Protein AF-A0A950ACY8-F1 (afdb_monomer)

Solvent-accessible surface area (backbone atoms only — not comparable to full-atom values): 20376 Å² total; per-residue (Å²): 129,78,75,66,70,80,46,48,67,57,52,50,52,41,52,48,52,50,49,55,43,60,74,66,66,64,74,51,97,82,59,76,62,64,70,52,54,52,51,52,48,52,46,25,69,72,64,74,31,62,60,58,36,11,55,75,72,74,45,53,49,65,58,45,50,52,56,42,49,75,72,68,50,87,69,84,71,78,83,74,62,73,70,47,78,56,95,92,38,43,25,34,57,32,90,78,84,56,43,37,27,32,72,76,61,75,73,50,44,51,70,55,52,63,48,29,76,76,72,41,82,79,61,87,72,49,39,75,43,49,73,85,71,48,78,84,57,76,52,72,89,34,51,43,80,37,50,40,71,58,48,56,51,74,73,42,64,83,44,71,71,48,44,55,54,34,52,61,55,45,61,77,44,45,66,56,36,47,51,53,25,50,76,74,37,60,88,46,57,72,68,54,32,52,50,34,30,51,44,14,49,52,44,35,42,52,47,58,52,67,53,70,94,66,63,75,84,56,48,63,63,48,40,50,54,45,20,50,52,46,27,52,57,48,50,59,50,71,73,34,92,71,80,71,59,91,82,61,82,63,85,69,83,84,83,75,63,49,80,40,65,57,79,94,50,99,44,28,47,46,66,64,69,64,53,67,83,71,72,76,52,64,66,59,54,23,41,53,56,27,50,71,72,40,59,69,75,48,36,52,54,50,43,40,42,69,74,70,60,52,49,66,67,58,54,14,62,77,69,73,38,56,56,71,60,44,52,52,50,52,52,53,40,51,53,52,41,52,56,40,25,54,52,42,65,73,73,108

Sequence (348 aa):
MLTDVQNAPERQRAALAYRAIRTRGLVGRRGLPREVVELMYADYLRLKSISKTAKLWGRSRQGLWEVLSTAGFRLNSVRKHEAIQYGGLTYRRSGKGGFYRCTTAHRRMLHHIIWEEAHGPRPAGTEIIFKDGDRDNFALHNLRCQARTVASRCRGARNQFTKERVTARLVQYEGLVRSVAFKRFGWLPADGVADMINVGRAAIAEALASAGECGEGDMAKKAYWIARNAMNKASENARQNIRVPAWANGSGPSEVSISAPLGNDELTLEDVLAGEPAEPDERIEALRRALARLPGKSRELLQRRIIDGAGIRELSVECGLTQGKLRRRLASAAAKLRHMVNQEVSNG

Mean predicted aligned error: 13.88 Å

Secondary structure (DSSP, 8-state):
-THHHHTHHHHHHHHHHHHHHHHTT--STT---HHHHHHHHHHHHHH--HHHHHHHTT--HHHHHHHHHHTT--PPPP--PPEEEETTEEEEE-TTTS-EEESSSS--BHHHHHHHHHH-SPPTTEEEEESSS-TT---GGGEEEEEHHHHHHHT-TTSHHHHHHHHHHHHHTHHHHHHHHHHHHTTS-HHHHHHHHHHHHHHHHHHHHH--S--HHHHHHHHHHHHHHHHHHHHHHHT-SS---TTS-S-PPPPPPTT-B-TTSS-BHHHHHT-------HHHHHHHHHHHHS-HHHHHHHHHHHTS---HHHHHHHTT--HHHHHHHHHHHHHHHHHHHHHHHHH-

pLDDT: mean 88.11, std 12.21, range [32.88, 98.44]

Structure (mmCIF, N/CA/C/O backbone):
data_AF-A0A950ACY8-F1
#
_entry.id   AF-A0A950ACY8-F1
#
loop_
_atom_site.group_PDB
_atom_site.id
_atom_site.type_symbol
_atom_site.label_atom_id
_atom_site.label_alt_id
_atom_site.label_comp_id
_atom_site.label_asym_id
_atom_site.label_entity_id
_atom_site.label_seq_id
_atom_site.pdbx_PDB_ins_code
_atom_site.Cartn_x
_atom_site.Cartn_y
_atom_site.Cartn_z
_atom_site.occupancy
_atom_site.B_iso_or_equiv
_atom_site.auth_seq_id
_atom_site.auth_comp_id
_atom_site.auth_asym_id
_atom_site.auth_atom_id
_atom_site.pdbx_PDB_model_num
ATOM 1 N N . MET A 1 1 ? 7.617 1.360 -17.388 1.00 44.75 1 MET A N 1
ATOM 2 C CA . MET A 1 1 ? 7.558 2.836 -17.287 1.00 44.75 1 MET A CA 1
ATOM 3 C C . MET A 1 1 ? 8.146 3.564 -18.508 1.00 44.75 1 MET A C 1
ATOM 5 O O . MET A 1 1 ? 7.971 4.767 -18.590 1.00 44.75 1 MET A O 1
ATOM 9 N N . LEU A 1 2 ? 8.749 2.875 -19.492 1.00 32.88 2 LEU A N 1
ATOM 10 C CA . LEU A 1 2 ? 9.397 3.504 -20.661 1.00 32.88 2 LEU A CA 1
ATOM 11 C C . LEU A 1 2 ? 8.456 3.907 -21.821 1.00 32.88 2 LEU A C 1
ATOM 13 O O . LEU A 1 2 ? 8.852 4.680 -22.682 1.00 32.88 2 LEU A O 1
ATOM 17 N N . THR A 1 3 ? 7.196 3.465 -21.835 1.00 46.72 3 THR A N 1
ATOM 18 C CA . THR A 1 3 ? 6.223 3.815 -22.894 1.00 46.72 3 THR A CA 1
ATOM 19 C C . THR A 1 3 ? 5.551 5.181 -22.708 1.00 46.72 3 THR A C 1
ATOM 21 O O . THR A 1 3 ? 4.839 5.638 -23.596 1.00 46.72 3 THR A O 1
ATOM 24 N N . ASP A 1 4 ? 5.721 5.842 -21.556 1.00 47.88 4 ASP A N 1
ATOM 25 C CA . ASP A 1 4 ? 5.017 7.103 -21.260 1.00 47.88 4 ASP A CA 1
ATOM 26 C C . ASP A 1 4 ? 5.694 8.337 -21.890 1.00 47.88 4 ASP A C 1
ATOM 28 O O . ASP A 1 4 ? 5.020 9.342 -22.111 1.00 47.88 4 ASP A O 1
ATOM 32 N N . VAL A 1 5 ? 6.991 8.261 -22.222 1.00 39.72 5 VAL A N 1
ATOM 33 C CA . VAL A 1 5 ? 7.762 9.392 -22.781 1.00 39.72 5 VAL A CA 1
ATOM 34 C C . VAL A 1 5 ? 7.562 9.527 -24.295 1.00 39.72 5 VAL A C 1
ATOM 36 O O . VAL A 1 5 ? 7.434 10.640 -24.799 1.00 39.72 5 VAL A O 1
ATOM 39 N N . GLN A 1 6 ? 7.440 8.412 -25.023 1.00 45.62 6 GLN A N 1
ATOM 40 C CA . GLN A 1 6 ? 7.306 8.426 -26.488 1.00 45.62 6 GLN A CA 1
ATOM 41 C C . GLN A 1 6 ? 5.954 8.979 -26.983 1.00 45.62 6 GLN A C 1
ATOM 43 O O . GLN A 1 6 ? 5.884 9.521 -28.080 1.00 45.62 6 GLN A O 1
ATOM 48 N N . ASN A 1 7 ? 4.903 8.953 -26.154 1.00 56.94 7 ASN A N 1
ATOM 49 C CA . ASN A 1 7 ? 3.557 9.420 -26.532 1.00 56.94 7 ASN A CA 1
ATOM 50 C C . ASN A 1 7 ? 3.258 10.877 -26.126 1.00 56.94 7 ASN A C 1
ATOM 52 O O . ASN A 1 7 ? 2.128 11.352 -26.280 1.00 56.94 7 ASN A O 1
ATOM 56 N N . ALA A 1 8 ? 4.237 11.605 -25.579 1.00 62.44 8 ALA A N 1
ATOM 57 C CA . ALA A 1 8 ? 4.075 13.005 -25.185 1.00 62.44 8 ALA A CA 1
ATOM 58 C C . ALA A 1 8 ? 3.570 13.929 -26.324 1.00 62.44 8 ALA A C 1
ATOM 60 O O . ALA A 1 8 ? 2.608 14.668 -26.080 1.00 62.44 8 ALA A O 1
ATOM 61 N N . PRO A 1 9 ? 4.113 13.879 -27.562 1.00 76.75 9 PRO A N 1
ATOM 62 C CA . PRO A 1 9 ? 3.639 14.737 -28.652 1.00 76.75 9 PRO A CA 1
ATOM 63 C C . PRO A 1 9 ? 2.227 14.372 -29.139 1.00 76.75 9 PRO A C 1
ATOM 65 O O . PRO A 1 9 ? 1.439 15.263 -29.462 1.00 76.75 9 PRO A O 1
ATOM 68 N N . GLU A 1 10 ? 1.852 13.090 -29.130 1.00 71.69 10 GLU A N 1
ATOM 69 C CA . GLU A 1 10 ? 0.495 12.652 -29.493 1.00 71.69 10 GLU A CA 1
ATOM 70 C C . GLU A 1 10 ? -0.545 13.099 -28.463 1.00 71.69 10 GLU A C 1
ATOM 72 O O . GLU A 1 10 ? -1.597 13.632 -28.825 1.00 71.69 10 GLU A O 1
ATOM 77 N N . ARG A 1 11 ? -0.227 12.979 -27.167 1.00 68.06 11 ARG A N 1
ATOM 78 C CA . ARG A 1 11 ? -1.083 13.492 -26.087 1.00 68.06 11 ARG A CA 1
ATOM 79 C C . ARG A 1 11 ? -1.268 15.002 -26.182 1.00 68.06 11 ARG A C 1
ATOM 81 O O . ARG A 1 11 ? -2.380 15.485 -25.977 1.00 68.06 11 ARG A O 1
ATOM 88 N N . GLN A 1 12 ? -0.213 15.748 -26.511 1.00 76.12 12 GLN A N 1
ATOM 89 C CA . GLN A 1 12 ? -0.303 17.195 -26.713 1.00 76.12 12 GLN A CA 1
ATOM 90 C C . GLN A 1 12 ? -1.180 17.548 -27.919 1.00 76.12 12 GLN A C 1
ATOM 92 O O . GLN A 1 12 ? -2.077 18.380 -27.780 1.00 76.12 12 GLN A O 1
ATOM 97 N N . ARG A 1 13 ? -1.006 16.878 -29.067 1.00 74.12 13 ARG A N 1
ATOM 98 C CA . ARG A 1 13 ? -1.862 17.077 -30.252 1.00 74.12 13 ARG A CA 1
ATOM 99 C C . ARG A 1 13 ? -3.328 16.777 -29.957 1.00 74.12 13 ARG A C 1
ATOM 101 O O . ARG A 1 13 ? -4.195 17.581 -30.292 1.00 74.12 13 ARG A O 1
ATOM 108 N N . ALA A 1 14 ? -3.616 15.680 -29.266 1.00 71.62 14 ALA A N 1
ATOM 109 C CA . ALA A 1 14 ? -4.981 15.323 -28.902 1.00 71.62 14 ALA A CA 1
ATOM 110 C C . ALA A 1 14 ? -5.591 16.251 -27.848 1.00 71.62 14 ALA A C 1
ATOM 112 O O . ALA A 1 14 ? -6.775 16.575 -27.926 1.00 71.62 14 ALA A O 1
ATOM 113 N N . ALA A 1 15 ? -4.797 16.727 -26.886 1.00 73.75 15 ALA A N 1
ATOM 114 C CA . ALA A 1 15 ? -5.237 17.732 -25.927 1.00 73.75 15 ALA A CA 1
ATOM 115 C C . ALA A 1 15 ? -5.559 19.067 -26.619 1.00 73.75 15 ALA A C 1
ATOM 117 O O . ALA A 1 15 ? -6.557 19.702 -26.274 1.00 73.75 15 ALA A O 1
ATOM 118 N N . LEU A 1 16 ? -4.763 19.474 -27.615 1.00 77.19 16 LEU A N 1
ATOM 119 C CA . LEU A 1 16 ? -5.023 20.657 -28.441 1.00 77.19 16 LEU A CA 1
ATOM 120 C C . LEU A 1 16 ? -6.281 20.480 -29.299 1.00 77.19 16 LEU A C 1
ATOM 122 O O . LEU A 1 16 ? -7.151 21.349 -29.272 1.00 77.19 16 LEU A O 1
ATOM 126 N N . ALA A 1 17 ? -6.429 19.338 -29.976 1.00 75.31 17 ALA A N 1
ATOM 127 C CA . ALA A 1 17 ? -7.626 19.006 -30.748 1.00 75.31 17 ALA A CA 1
ATOM 128 C C . ALA A 1 17 ? -8.881 19.020 -29.861 1.00 75.31 17 ALA A C 1
ATOM 130 O O . ALA A 1 17 ? -9.881 19.660 -30.182 1.00 75.31 17 ALA A O 1
ATOM 131 N N . TYR A 1 18 ? -8.807 18.396 -28.685 1.00 79.44 18 TYR A N 1
ATOM 132 C CA . TYR A 1 18 ? -9.898 18.378 -27.719 1.00 79.44 18 TYR A CA 1
ATOM 133 C C . TYR A 1 18 ? -10.257 19.779 -27.205 1.00 79.44 18 TYR A C 1
ATOM 135 O O . TYR A 1 18 ? -11.440 20.121 -27.127 1.00 79.44 18 TYR A O 1
ATOM 143 N N . ARG A 1 19 ? -9.258 20.612 -26.879 1.00 80.50 19 ARG A N 1
ATOM 144 C CA . ARG A 1 19 ? -9.480 22.009 -26.473 1.00 80.50 19 ARG A CA 1
ATOM 145 C C . ARG A 1 19 ? -10.150 22.809 -27.586 1.00 80.50 19 ARG A C 1
ATOM 147 O O . ARG A 1 19 ? -11.132 23.482 -27.295 1.00 80.50 19 ARG A O 1
ATOM 154 N N . ALA A 1 20 ? -9.684 22.677 -28.828 1.00 77.88 20 ALA A N 1
ATOM 155 C CA . ALA A 1 20 ? -10.252 23.359 -29.991 1.00 77.88 20 ALA A CA 1
ATOM 156 C C . ALA A 1 20 ? -11.712 22.953 -30.263 1.00 77.88 20 ALA A C 1
ATOM 158 O O . ALA A 1 20 ? -12.548 23.795 -30.586 1.00 77.88 20 ALA A O 1
ATOM 159 N N . ILE A 1 21 ? -12.048 21.673 -30.084 1.00 75.75 21 ILE A N 1
ATOM 160 C CA . ILE A 1 21 ? -13.426 21.174 -30.222 1.00 75.75 21 ILE A CA 1
ATOM 161 C C . ILE A 1 21 ? -14.319 21.714 -29.102 1.00 75.75 21 ILE A C 1
ATOM 163 O O . ILE A 1 21 ? -15.469 22.084 -29.343 1.00 75.75 21 ILE A O 1
ATOM 167 N N . ARG A 1 22 ? -13.791 21.780 -27.874 1.00 77.06 22 ARG A N 1
ATOM 168 C CA . ARG A 1 22 ? -14.522 22.280 -26.706 1.00 77.06 22 ARG A CA 1
ATOM 169 C C . ARG A 1 22 ? -14.830 23.774 -26.811 1.00 77.06 22 ARG A C 1
ATOM 171 O O . ARG A 1 22 ? -15.953 24.159 -26.506 1.00 77.06 22 ARG A O 1
ATOM 178 N N . THR A 1 23 ? -13.874 24.605 -27.227 1.00 75.81 23 THR A N 1
ATOM 179 C CA . THR A 1 23 ? -14.075 26.062 -27.342 1.00 75.81 23 THR A CA 1
ATOM 180 C C . THR A 1 23 ? -15.039 26.446 -28.455 1.00 75.81 23 THR A C 1
ATOM 182 O O . THR A 1 23 ? -15.752 27.430 -28.315 1.00 75.81 23 THR A O 1
ATOM 185 N N . ARG A 1 24 ? -15.125 25.656 -29.530 1.00 73.56 24 ARG A N 1
ATOM 186 C CA . ARG A 1 24 ? -16.041 25.928 -30.649 1.00 73.56 24 ARG A CA 1
ATOM 187 C C . ARG A 1 24 ? -17.499 25.526 -30.391 1.00 73.56 24 ARG A C 1
ATOM 189 O O . ARG A 1 24 ? -18.314 25.649 -31.295 1.00 73.56 24 ARG A O 1
ATOM 196 N N . GLY A 1 25 ? -17.834 24.978 -29.217 1.00 65.38 25 GLY A N 1
ATOM 197 C CA . GLY A 1 25 ? -19.194 24.499 -28.918 1.00 65.38 25 GLY A CA 1
ATOM 198 C C . GLY A 1 25 ? -19.663 23.335 -29.808 1.00 65.38 25 GLY A C 1
ATOM 199 O O . GLY A 1 25 ? -20.827 22.954 -29.766 1.00 65.38 25 GLY A O 1
ATOM 200 N N . LEU A 1 26 ? -18.758 22.735 -30.594 1.00 58.19 26 LEU A N 1
ATOM 201 C CA . LEU A 1 26 ? -19.063 21.746 -31.638 1.00 58.19 26 LEU A CA 1
ATOM 202 C C . LEU A 1 26 ? -19.388 20.346 -31.102 1.00 58.19 26 LEU A C 1
ATOM 204 O O . LEU A 1 26 ? -19.667 19.435 -31.881 1.00 58.19 26 LEU A O 1
ATOM 208 N N . VAL A 1 27 ? -19.386 20.152 -29.784 1.00 57.94 27 VAL A N 1
ATOM 209 C CA . VAL A 1 27 ? -19.769 18.880 -29.157 1.00 57.94 27 VAL A CA 1
ATOM 210 C C . VAL A 1 27 ? -21.294 18.758 -29.055 1.00 57.94 27 VAL A C 1
ATOM 212 O O . VAL A 1 27 ? -21.867 18.649 -27.977 1.00 57.94 27 VAL A O 1
ATOM 215 N N . GLY A 1 28 ? -21.947 18.798 -30.217 1.00 62.25 28 GLY A N 1
ATOM 216 C CA . GLY A 1 28 ? -23.318 18.333 -30.420 1.00 62.25 28 GLY A CA 1
ATOM 217 C C . GLY A 1 28 ? -23.368 16.836 -30.765 1.00 62.25 28 GLY A C 1
ATOM 218 O O . GLY A 1 28 ? -22.425 16.089 -30.503 1.00 62.25 28 GLY A O 1
ATOM 219 N N . ARG A 1 29 ? -24.457 16.396 -31.417 1.00 53.66 29 ARG A N 1
ATOM 220 C CA . ARG A 1 29 ? -24.776 14.984 -31.750 1.00 53.66 29 ARG A CA 1
ATOM 221 C C . ARG A 1 29 ? -23.690 14.194 -32.512 1.00 53.66 29 ARG A C 1
ATOM 223 O O . ARG A 1 29 ? -23.803 12.980 -32.601 1.00 53.66 29 ARG A O 1
ATOM 230 N N . ARG A 1 30 ? -22.660 14.848 -33.067 1.00 64.75 30 ARG A N 1
ATOM 231 C CA . ARG A 1 30 ? -21.617 14.216 -33.904 1.00 64.75 30 ARG A CA 1
ATOM 232 C C . ARG A 1 30 ? -20.511 13.486 -33.124 1.00 64.75 30 ARG A C 1
ATOM 234 O O . ARG A 1 30 ? -19.708 12.801 -33.744 1.00 64.75 30 ARG A O 1
ATOM 241 N N . GLY A 1 31 ? -20.481 13.584 -31.792 1.00 82.94 31 GLY A N 1
ATOM 242 C CA . GLY A 1 31 ? -19.492 12.881 -30.964 1.00 82.94 31 GLY A CA 1
ATOM 243 C C . GLY A 1 31 ? -18.080 13.484 -31.026 1.00 82.94 31 GLY A C 1
ATOM 244 O O . GLY A 1 31 ? -17.853 14.528 -31.633 1.00 82.94 31 GLY A O 1
ATOM 245 N N . LEU A 1 32 ? -17.131 12.857 -30.323 1.00 89.50 32 LEU A N 1
ATOM 246 C CA . LEU A 1 32 ? -15.711 13.239 -30.336 1.00 89.50 32 LEU A CA 1
ATOM 247 C C . LEU A 1 32 ? -14.966 12.504 -31.465 1.00 89.50 32 LEU A C 1
ATOM 249 O O . LEU A 1 32 ? -15.344 11.373 -31.774 1.00 89.50 32 LEU A O 1
ATOM 253 N N . PRO A 1 33 ? -13.890 13.085 -32.036 1.00 90.56 33 PRO A N 1
ATOM 254 C CA . PRO A 1 33 ? -13.028 12.377 -32.978 1.00 90.56 33 PRO A CA 1
ATOM 255 C C . PRO A 1 33 ? -12.491 11.087 -32.372 1.00 90.56 33 PRO A C 1
ATOM 257 O O . PRO A 1 33 ? -12.171 11.035 -31.179 1.00 90.56 33 PRO A O 1
ATOM 260 N N . ARG A 1 34 ? -12.372 10.055 -33.204 1.00 90.19 34 ARG A N 1
ATOM 261 C CA . ARG A 1 34 ? -11.998 8.714 -32.762 1.00 90.19 34 ARG A CA 1
ATOM 262 C C . ARG A 1 34 ? -10.637 8.684 -32.066 1.00 90.19 34 ARG A C 1
ATOM 264 O O . ARG A 1 34 ? -10.539 8.037 -31.026 1.00 90.19 34 ARG A O 1
ATOM 271 N N . GLU A 1 35 ? -9.641 9.435 -32.546 1.00 89.12 35 GLU A N 1
ATOM 272 C CA . GLU A 1 35 ? -8.303 9.439 -31.930 1.00 89.12 35 GLU A CA 1
ATOM 273 C C . GLU A 1 35 ? -8.346 9.985 -30.494 1.00 89.12 35 GLU A C 1
ATOM 275 O O . GLU A 1 35 ? -7.680 9.482 -29.588 1.00 89.12 35 GLU A O 1
ATOM 280 N N . VAL A 1 36 ? -9.194 10.990 -30.250 1.00 91.50 36 VAL A N 1
ATOM 281 C CA . VAL A 1 36 ? -9.399 11.552 -28.909 1.00 91.50 36 VAL A CA 1
ATOM 282 C C . VAL A 1 36 ? -10.045 10.518 -27.984 1.00 91.50 36 VAL A C 1
ATOM 284 O O . VAL A 1 36 ? -9.642 10.394 -26.827 1.00 91.50 36 VAL A O 1
ATOM 287 N N . VAL A 1 37 ? -11.028 9.757 -28.477 1.00 94.25 37 VAL A N 1
ATOM 288 C CA . VAL A 1 37 ? -11.695 8.708 -27.687 1.00 94.25 37 VAL A CA 1
ATOM 289 C C . VAL A 1 37 ? -10.737 7.554 -27.370 1.00 94.25 37 VAL A C 1
ATOM 291 O O . VAL A 1 37 ? -10.723 7.068 -26.239 1.00 94.25 37 VAL A O 1
ATOM 294 N N . GLU A 1 38 ? -9.895 7.150 -28.321 1.00 93.38 38 GLU A N 1
ATOM 295 C CA . GLU A 1 38 ? -8.873 6.114 -28.121 1.00 93.38 38 GLU A CA 1
ATOM 296 C C . GLU A 1 38 ? -7.852 6.522 -27.048 1.00 93.38 38 GLU A C 1
ATOM 298 O O . GLU A 1 38 ? -7.530 5.728 -26.160 1.00 93.38 38 GLU A O 1
ATOM 303 N N . LEU A 1 39 ? -7.425 7.787 -27.034 1.00 92.50 39 LEU A N 1
ATOM 304 C CA . LEU A 1 39 ? -6.544 8.312 -25.987 1.00 92.50 39 LEU A CA 1
ATOM 305 C C . LEU A 1 39 ? -7.232 8.406 -24.621 1.00 92.50 39 LEU A C 1
ATOM 307 O O . LEU A 1 39 ? -6.633 8.043 -23.604 1.00 92.50 39 LEU A O 1
ATOM 311 N N . MET A 1 40 ? -8.506 8.813 -24.579 1.00 94.69 40 MET A N 1
ATOM 312 C CA . MET A 1 40 ? -9.312 8.743 -23.354 1.00 94.69 40 MET A CA 1
ATOM 313 C C . MET A 1 40 ? -9.387 7.307 -22.818 1.00 94.69 40 MET A C 1
ATOM 315 O O . MET A 1 40 ? -9.278 7.089 -21.607 1.00 94.69 40 MET A O 1
ATOM 319 N N . TYR A 1 41 ? -9.548 6.317 -23.701 1.00 96.19 41 TYR A N 1
ATOM 320 C CA . TYR A 1 41 ? -9.574 4.908 -23.321 1.00 96.19 41 TYR A CA 1
ATOM 321 C C . TYR A 1 41 ? -8.205 4.410 -22.834 1.00 96.19 41 TYR A C 1
ATOM 323 O O . TYR A 1 41 ? -8.136 3.708 -21.823 1.00 96.19 41 TYR A O 1
ATOM 331 N N . ALA A 1 42 ? -7.106 4.825 -23.467 1.00 93.44 42 ALA A N 1
ATOM 332 C CA . ALA A 1 42 ? -5.753 4.518 -23.003 1.00 93.44 42 ALA A CA 1
ATOM 333 C C . ALA A 1 42 ? -5.502 5.059 -21.582 1.00 93.44 42 ALA A C 1
ATOM 335 O O . ALA A 1 42 ? -5.021 4.335 -20.705 1.00 93.44 42 ALA A O 1
ATOM 336 N N . ASP A 1 43 ? -5.917 6.298 -21.300 1.00 93.88 43 ASP A N 1
ATOM 337 C CA . ASP A 1 43 ? -5.857 6.863 -19.949 1.00 93.88 43 ASP A CA 1
ATOM 338 C C . ASP A 1 43 ? -6.768 6.135 -18.961 1.00 93.88 43 ASP A C 1
ATOM 340 O O . ASP A 1 43 ? -6.422 5.973 -17.790 1.00 93.88 43 ASP A O 1
ATOM 344 N N . TYR A 1 44 ? -7.934 5.673 -19.406 1.00 95.81 44 TYR A N 1
ATOM 345 C CA . TYR A 1 44 ? -8.787 4.809 -18.601 1.00 95.81 44 TYR A CA 1
ATOM 346 C C . TYR A 1 44 ? -8.100 3.485 -18.246 1.00 95.81 44 TYR A C 1
ATOM 348 O O . TYR A 1 44 ? -8.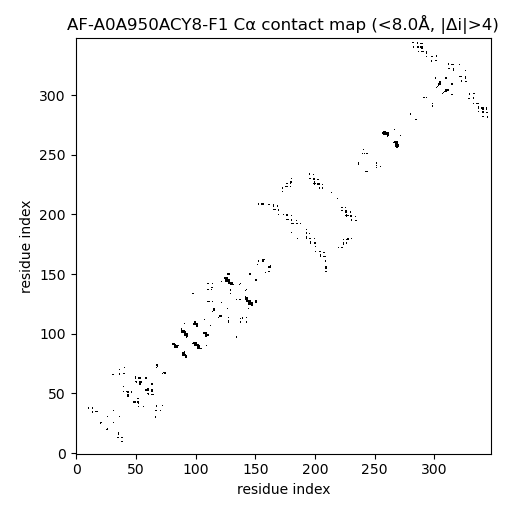115 3.089 -17.076 1.00 95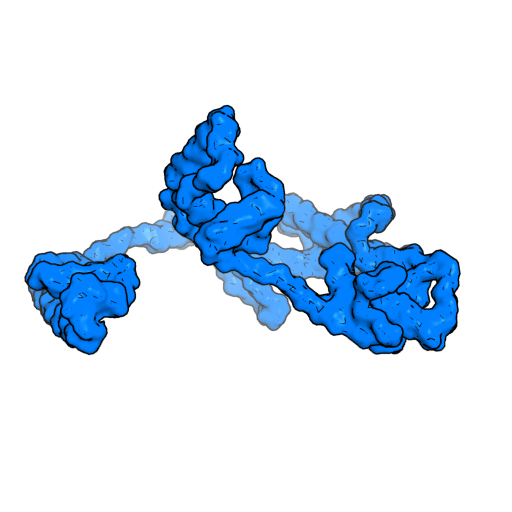.81 44 TYR A O 1
ATOM 356 N N . LEU A 1 45 ? -7.448 2.826 -19.205 1.00 94.69 45 LEU A N 1
ATOM 357 C CA . LEU A 1 45 ? -6.691 1.600 -18.958 1.00 94.69 45 LEU A CA 1
ATOM 358 C C . LEU A 1 45 ? -5.511 1.831 -18.009 1.00 94.69 45 LEU A C 1
ATOM 360 O O . LEU A 1 45 ? -5.225 0.944 -17.204 1.00 94.69 45 LEU A O 1
ATOM 364 N N . ARG A 1 46 ? -4.878 3.006 -18.061 1.00 92.06 46 ARG A N 1
ATOM 365 C CA . ARG A 1 46 ? -3.790 3.417 -17.163 1.00 92.06 46 ARG A CA 1
ATOM 366 C C . ARG A 1 46 ? -4.282 3.720 -15.745 1.00 92.06 46 ARG A C 1
ATOM 368 O O . ARG A 1 46 ? -3.719 3.227 -14.775 1.00 92.06 46 ARG A O 1
ATOM 375 N N . LEU A 1 47 ? -5.348 4.510 -15.608 1.00 93.19 47 LEU A N 1
ATOM 376 C CA . LEU A 1 47 ? -5.867 4.978 -14.314 1.00 93.19 47 LEU A CA 1
ATOM 377 C C . LEU A 1 47 ? -6.820 3.983 -13.633 1.00 93.19 47 LEU A C 1
ATOM 379 O O . LEU A 1 47 ? -7.110 4.135 -12.443 1.00 93.19 47 LEU A O 1
ATOM 383 N N . LYS A 1 48 ? -7.359 3.018 -14.391 1.00 93.69 48 LYS A N 1
ATOM 384 C CA . LYS A 1 48 ? -8.367 2.024 -13.975 1.00 93.69 48 LYS A CA 1
ATOM 385 C C . LYS A 1 48 ? -9.601 2.638 -13.294 1.00 93.69 48 LYS A C 1
ATOM 387 O O . LYS A 1 48 ? -10.260 1.992 -12.481 1.00 93.69 48 LYS A O 1
ATOM 392 N N . SER A 1 49 ? -9.937 3.893 -13.604 1.00 94.06 49 SER A N 1
ATOM 393 C CA . SER A 1 49 ? -11.048 4.617 -12.978 1.00 94.06 49 SER A CA 1
ATOM 394 C C . SER A 1 49 ? -11.641 5.667 -13.913 1.00 94.06 49 SER A C 1
ATOM 396 O O . SER A 1 49 ? -11.016 6.691 -14.175 1.00 94.06 49 SER A O 1
ATOM 398 N N . ILE A 1 50 ? -12.897 5.462 -14.327 1.00 95.31 50 ILE A N 1
ATOM 399 C CA . ILE A 1 50 ? -13.639 6.404 -15.187 1.00 95.31 50 ILE A CA 1
ATOM 400 C C .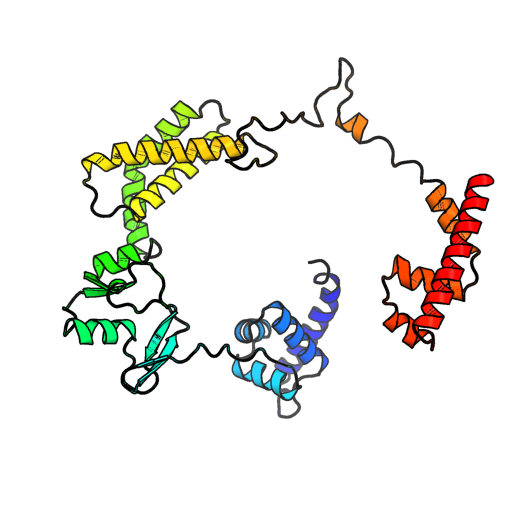 ILE A 1 50 ? -13.705 7.790 -14.550 1.00 95.31 50 ILE A C 1
ATOM 402 O O . ILE A 1 50 ? -13.571 8.789 -15.238 1.00 95.31 50 ILE A O 1
ATOM 406 N N . SER A 1 51 ? -13.862 7.875 -13.226 1.00 94.69 51 SER A N 1
ATOM 407 C CA . SER A 1 51 ? -13.946 9.171 -12.547 1.00 94.69 51 SER A CA 1
ATOM 408 C C . SER A 1 51 ? -12.634 9.955 -12.619 1.00 94.69 51 SER A C 1
ATOM 410 O O . SER A 1 51 ? -12.666 11.175 -12.758 1.00 94.69 51 SER A O 1
ATOM 412 N N . LYS A 1 52 ? -11.484 9.273 -12.522 1.00 94.69 52 LYS A N 1
ATOM 413 C CA . LYS A 1 52 ? -10.169 9.920 -12.632 1.00 94.69 52 LYS A CA 1
ATOM 414 C C . LYS A 1 52 ? -9.898 10.354 -14.068 1.00 94.69 52 LYS A C 1
ATOM 416 O O . LYS A 1 52 ? -9.481 11.486 -14.282 1.00 94.69 52 LYS A O 1
ATOM 421 N N . THR A 1 53 ? -10.199 9.490 -15.033 1.00 94.81 53 THR A N 1
ATOM 422 C CA . THR A 1 53 ? -10.075 9.812 -16.458 1.00 94.81 53 THR A CA 1
ATOM 423 C C . THR A 1 53 ? -10.998 10.969 -16.839 1.00 94.81 53 THR A C 1
ATOM 425 O O . THR A 1 53 ? -10.562 11.917 -17.476 1.00 94.81 53 THR A O 1
ATOM 428 N N . ALA A 1 54 ? -12.243 10.978 -16.363 1.00 94.12 54 ALA A N 1
ATOM 429 C CA . ALA A 1 54 ? -13.183 12.069 -16.609 1.00 94.12 54 ALA A CA 1
ATOM 430 C C . ALA A 1 54 ? -12.640 13.406 -16.087 1.00 94.12 54 ALA A C 1
ATOM 432 O O . ALA A 1 54 ? -12.665 14.398 -16.811 1.00 94.12 54 ALA A O 1
ATOM 433 N N . LYS A 1 55 ? -12.059 13.416 -14.877 1.00 92.31 55 LYS A N 1
ATOM 434 C CA . LYS A 1 55 ? -11.402 14.603 -14.311 1.00 92.31 55 LYS A CA 1
ATOM 435 C C . LYS A 1 55 ? -10.209 15.061 -15.156 1.00 92.31 55 LYS A C 1
ATOM 437 O O . LYS A 1 55 ? -10.100 16.253 -15.420 1.00 92.31 55 LYS A O 1
ATOM 442 N N . LEU A 1 56 ? -9.360 14.131 -15.602 1.00 89.62 56 LEU A N 1
ATOM 443 C CA . LEU A 1 56 ? -8.201 14.423 -16.456 1.00 89.62 56 LEU A CA 1
ATOM 444 C C . LEU A 1 56 ? -8.614 15.119 -17.762 1.00 89.62 56 LEU A C 1
ATOM 446 O O . LEU A 1 56 ? -7.987 16.086 -18.175 1.00 89.62 56 LEU A O 1
ATOM 450 N N . TRP A 1 57 ? -9.716 14.673 -18.362 1.00 91.38 57 TRP A N 1
ATOM 451 C CA . TRP A 1 57 ? -10.242 15.218 -19.614 1.00 91.38 57 TRP A CA 1
ATOM 452 C C . TRP A 1 57 ? -11.279 16.341 -19.411 1.00 91.38 57 TRP A C 1
ATOM 454 O O . TRP A 1 57 ? -11.901 16.814 -20.366 1.00 91.38 57 TRP A O 1
ATOM 464 N N . GLY A 1 58 ? -11.489 16.792 -18.168 1.00 87.06 58 GLY A N 1
ATOM 465 C CA . GLY A 1 58 ? -12.437 17.856 -17.832 1.00 87.06 58 GLY A CA 1
ATOM 466 C C . GLY A 1 58 ? -13.883 17.557 -18.253 1.00 87.06 58 GLY A C 1
ATOM 467 O O . GLY A 1 58 ? -14.563 18.458 -18.744 1.00 87.06 58 GLY A O 1
ATOM 468 N N . ARG A 1 59 ? -14.321 16.300 -18.111 1.00 91.25 59 ARG A N 1
ATOM 469 C CA . ARG A 1 59 ? -15.674 15.783 -18.395 1.00 91.25 59 ARG A CA 1
ATOM 470 C C . ARG A 1 59 ? -16.349 15.304 -17.109 1.00 91.25 59 ARG A C 1
ATOM 472 O O . ARG A 1 59 ? -15.687 14.990 -16.120 1.00 91.25 59 ARG A O 1
ATOM 479 N N . SER A 1 60 ? -17.677 15.182 -17.137 1.00 93.31 60 SER A N 1
ATOM 480 C CA . SER A 1 60 ? -18.400 14.453 -16.092 1.00 93.31 60 SER A CA 1
ATOM 481 C C . SER A 1 60 ? -18.125 12.949 -16.211 1.00 93.31 60 SER A C 1
ATOM 483 O O . SER A 1 60 ? -17.830 12.433 -17.292 1.00 93.31 60 SER A O 1
ATOM 485 N N . ARG A 1 61 ? -18.237 12.221 -15.094 1.00 95.19 61 ARG A N 1
ATOM 486 C CA . ARG A 1 61 ? -18.082 10.757 -15.081 1.00 95.19 61 ARG A CA 1
ATOM 487 C C . ARG A 1 61 ? -19.058 10.075 -16.046 1.00 95.19 61 ARG A C 1
ATOM 489 O O . ARG A 1 61 ? -18.647 9.162 -16.754 1.00 95.19 61 ARG A O 1
ATOM 496 N N . GLN A 1 62 ? -20.319 10.511 -16.037 1.00 94.50 62 GLN A N 1
ATOM 497 C CA . GLN A 1 62 ? -21.378 9.961 -16.883 1.00 94.50 62 GLN A CA 1
ATOM 498 C C . GLN A 1 62 ? -21.079 10.205 -18.366 1.00 94.50 62 GLN A C 1
ATOM 500 O O . GLN A 1 62 ? -21.074 9.259 -19.143 1.00 94.50 62 GLN A O 1
ATOM 505 N N . GLY A 1 63 ? -20.699 11.433 -18.735 1.00 93.19 63 GLY A N 1
ATOM 506 C CA . GLY A 1 63 ? -20.394 11.764 -20.127 1.00 93.19 63 GLY A CA 1
ATOM 507 C C . GLY A 1 63 ? -19.191 10.996 -20.677 1.00 93.19 63 GLY A C 1
ATOM 508 O O . GLY A 1 63 ? -19.215 10.559 -21.821 1.00 93.19 63 GLY A O 1
ATOM 509 N N . LEU A 1 64 ? -18.146 10.767 -19.871 1.00 94.38 64 LEU A N 1
ATOM 510 C CA . LEU A 1 64 ? -17.031 9.923 -20.315 1.00 94.38 64 LEU A CA 1
ATOM 511 C C . LEU A 1 64 ? -17.455 8.455 -20.492 1.00 94.38 64 LEU A C 1
ATOM 513 O O . LEU A 1 64 ? -17.007 7.803 -21.432 1.00 94.38 64 LEU A O 1
ATOM 517 N N . TRP A 1 65 ? -18.295 7.932 -19.593 1.00 95.12 65 TRP A N 1
ATOM 518 C CA . TRP A 1 65 ? -18.817 6.570 -19.714 1.00 95.12 65 TRP A CA 1
ATOM 519 C C . TRP A 1 65 ? -19.607 6.398 -21.016 1.00 95.12 65 TRP A C 1
ATOM 521 O O . TRP A 1 65 ? -19.351 5.446 -21.747 1.00 95.12 65 TRP A O 1
ATOM 531 N N . GLU A 1 66 ? -20.490 7.344 -21.344 1.00 93.88 66 GLU A N 1
ATOM 532 C CA . GLU A 1 66 ? -21.280 7.332 -22.581 1.00 93.88 66 GLU A CA 1
ATOM 533 C C . GLU A 1 66 ? -20.390 7.392 -23.823 1.00 93.88 66 GLU A C 1
ATOM 535 O O . GLU A 1 66 ? -20.573 6.588 -24.733 1.00 93.88 66 GLU A O 1
ATOM 540 N N . VAL A 1 67 ? -19.385 8.276 -23.834 1.00 94.12 67 VAL A N 1
ATOM 541 C CA . VAL A 1 67 ? -18.415 8.400 -24.937 1.00 94.12 67 VAL A CA 1
ATOM 542 C C . VAL A 1 67 ? -17.694 7.075 -25.196 1.00 94.12 67 VAL A C 1
ATOM 544 O O . VAL A 1 67 ? -17.657 6.604 -26.331 1.00 94.12 67 VAL A O 1
ATOM 547 N N . LEU A 1 68 ? -17.141 6.454 -24.151 1.00 95.38 68 LEU A N 1
ATOM 548 C CA . LEU A 1 68 ? -16.377 5.213 -24.295 1.00 95.38 68 LEU A CA 1
ATOM 549 C C . LEU A 1 68 ? -17.276 4.013 -24.632 1.00 95.38 68 LEU A C 1
ATOM 551 O O . LEU A 1 68 ? -16.901 3.188 -25.461 1.00 95.38 68 LEU A O 1
ATOM 555 N N . SER A 1 69 ? -18.458 3.932 -24.016 1.00 94.62 69 SER A N 1
ATOM 556 C CA . SER A 1 69 ? -19.435 2.863 -24.257 1.00 94.62 69 SER A CA 1
ATOM 557 C C . SER A 1 69 ? -19.988 2.918 -25.686 1.00 94.62 69 SER A C 1
ATOM 559 O O . SER A 1 69 ? -20.004 1.906 -26.381 1.00 94.62 69 SER A O 1
ATOM 561 N N . THR A 1 70 ? -20.354 4.113 -26.166 1.00 94.44 70 THR A N 1
ATOM 562 C CA . THR A 1 70 ? -20.858 4.330 -27.537 1.00 94.44 70 THR A CA 1
ATOM 563 C C . THR A 1 70 ? -19.806 3.984 -28.588 1.00 94.44 70 THR A C 1
ATOM 565 O O . THR A 1 70 ? -20.137 3.452 -29.641 1.00 94.44 70 THR A O 1
ATOM 568 N N . ALA A 1 71 ? -18.526 4.226 -28.292 1.00 94.62 71 ALA A N 1
ATOM 569 C CA . ALA A 1 71 ? -17.415 3.846 -29.160 1.00 94.62 71 ALA A CA 1
ATOM 570 C C . ALA A 1 71 ? -17.061 2.341 -29.111 1.00 94.62 71 ALA A C 1
ATOM 572 O O . ALA A 1 71 ? -16.101 1.919 -29.752 1.00 94.62 71 ALA A O 1
ATOM 573 N N . GLY A 1 72 ? -17.808 1.521 -28.361 1.00 95.31 72 GLY A N 1
ATOM 574 C CA . GLY A 1 72 ? -17.616 0.069 -28.294 1.00 95.31 72 GLY A CA 1
ATOM 575 C C . GLY A 1 72 ? -16.452 -0.386 -27.408 1.00 95.31 72 GLY A C 1
ATOM 576 O O . GLY A 1 72 ? -16.075 -1.561 -27.440 1.00 95.31 72 GLY A O 1
ATOM 577 N N . PHE A 1 73 ? -15.870 0.503 -26.596 1.00 96.88 73 PHE A N 1
ATOM 578 C CA . PHE A 1 73 ? -14.789 0.123 -25.692 1.00 96.88 73 PHE A CA 1
ATOM 579 C C . PHE A 1 73 ? -15.307 -0.672 -24.489 1.00 96.88 73 PHE A C 1
ATOM 581 O O . PHE A 1 73 ? -16.303 -0.328 -23.852 1.00 96.88 73 PHE A O 1
ATOM 588 N N . ARG A 1 74 ? -14.577 -1.731 -24.122 1.00 95.44 74 ARG A N 1
ATOM 589 C CA . ARG A 1 74 ? -14.895 -2.549 -22.946 1.00 95.44 74 ARG A CA 1
ATOM 590 C C . ARG A 1 74 ? -14.492 -1.820 -21.669 1.00 95.44 74 ARG A C 1
ATOM 592 O O . ARG A 1 74 ? -13.322 -1.754 -21.303 1.00 95.44 74 ARG A O 1
ATOM 599 N N . LEU A 1 75 ? -15.482 -1.296 -20.961 1.00 94.94 75 LEU A N 1
ATOM 600 C CA . LEU A 1 75 ? -15.291 -0.719 -19.637 1.00 94.94 75 LEU A CA 1
ATOM 601 C C . LEU A 1 75 ? -15.315 -1.826 -18.581 1.00 94.94 75 LEU A C 1
ATOM 603 O O . LEU A 1 75 ? -16.128 -2.746 -18.653 1.00 94.94 75 LEU A O 1
ATOM 607 N N . ASN A 1 76 ? -14.454 -1.722 -17.568 1.00 89.69 76 ASN A N 1
ATOM 608 C CA . ASN A 1 76 ? -14.531 -2.579 -16.390 1.00 89.69 76 ASN A CA 1
ATOM 609 C C . ASN A 1 76 ? -15.942 -2.470 -15.820 1.00 89.69 76 ASN A C 1
ATOM 611 O O . ASN A 1 76 ? -16.380 -1.383 -15.421 1.00 89.69 76 ASN A O 1
ATOM 615 N N . SER A 1 77 ? -16.633 -3.605 -15.756 1.00 82.00 77 SER A N 1
ATOM 616 C CA . SER A 1 77 ? -17.904 -3.696 -15.060 1.00 82.00 77 SER A CA 1
ATOM 617 C C . SER A 1 77 ? -17.716 -3.197 -13.633 1.00 82.00 77 SER A C 1
ATOM 619 O O . SER A 1 77 ? -16.705 -3.496 -12.985 1.00 82.00 77 SER A O 1
ATOM 621 N N . VAL A 1 78 ? -18.698 -2.452 -13.123 1.00 79.75 78 VAL A N 1
ATOM 622 C CA . VAL A 1 78 ? -18.756 -2.150 -11.691 1.00 79.75 78 VAL A CA 1
ATOM 623 C C . VAL A 1 78 ? -18.632 -3.482 -10.962 1.00 79.75 78 VAL A C 1
ATOM 625 O O . VAL A 1 78 ? -19.429 -4.383 -11.221 1.00 79.75 78 VAL A O 1
ATOM 628 N N . ARG A 1 79 ? -17.615 -3.628 -10.101 1.00 77.12 79 ARG A N 1
ATOM 629 C CA . ARG A 1 79 ? -17.486 -4.811 -9.247 1.00 77.12 79 ARG A CA 1
ATOM 630 C C . ARG A 1 79 ? -18.757 -4.880 -8.412 1.00 77.12 79 ARG A C 1
ATOM 632 O O . ARG A 1 79 ? -18.939 -4.090 -7.487 1.00 77.12 79 ARG A O 1
ATOM 639 N N . LYS A 1 80 ? -19.676 -5.760 -8.802 1.00 79.06 80 LYS A N 1
ATOM 640 C CA . LYS A 1 80 ? -20.868 -6.045 -8.020 1.00 79.06 80 LYS A CA 1
ATOM 641 C C . LYS A 1 80 ? -20.361 -6.838 -6.828 1.00 79.06 80 LYS A C 1
ATOM 643 O O . LYS A 1 80 ? -20.007 -7.999 -6.974 1.00 79.06 80 LYS A O 1
ATOM 648 N N . HIS A 1 81 ? -20.228 -6.172 -5.687 1.00 82.19 81 HIS A N 1
ATOM 649 C CA . HIS A 1 81 ? -20.020 -6.885 -4.436 1.00 82.19 81 HIS A CA 1
ATOM 650 C C . HIS A 1 81 ? -21.183 -7.856 -4.243 1.00 82.19 81 HIS A C 1
ATOM 652 O O . HIS A 1 81 ? -22.327 -7.506 -4.566 1.00 82.19 81 HIS A O 1
ATOM 658 N N . GLU A 1 82 ? -20.868 -9.051 -3.756 1.00 89.62 82 GLU A N 1
ATOM 659 C CA . GLU A 1 82 ? -21.860 -10.075 -3.461 1.00 89.62 82 GLU A CA 1
ATOM 660 C C . GLU A 1 82 ? -22.932 -9.498 -2.536 1.00 89.62 82 GLU A C 1
ATOM 662 O O . GLU A 1 82 ? -22.659 -8.710 -1.621 1.00 89.62 82 GLU A O 1
ATOM 667 N N . ALA A 1 83 ? -24.181 -9.803 -2.873 1.00 95.44 83 ALA A N 1
ATOM 668 C CA . ALA A 1 83 ? -25.319 -9.401 -2.077 1.00 95.44 83 ALA A CA 1
ATOM 669 C C . ALA A 1 83 ? -25.592 -10.510 -1.063 1.00 95.44 83 ALA A C 1
ATOM 671 O O . ALA A 1 83 ? -25.741 -11.664 -1.449 1.00 95.44 83 ALA A O 1
ATOM 672 N N . ILE A 1 84 ? -25.667 -10.150 0.213 1.00 96.81 84 ILE A N 1
ATOM 673 C CA . ILE A 1 84 ? -26.009 -11.082 1.285 1.00 96.81 84 ILE A CA 1
ATOM 674 C C . ILE A 1 84 ? -27.504 -10.944 1.553 1.00 96.81 84 ILE A C 1
ATOM 676 O O . ILE A 1 84 ? -27.997 -9.826 1.731 1.00 96.81 84 ILE A O 1
ATOM 680 N N . GLN A 1 85 ? -28.224 -12.061 1.574 1.00 97.62 85 GLN A N 1
ATOM 681 C CA . GLN A 1 85 ? -29.615 -12.102 2.017 1.00 97.62 85 GLN A CA 1
ATOM 682 C C . GLN A 1 85 ? -29.664 -12.493 3.494 1.00 97.62 85 GLN A C 1
ATOM 684 O O . GLN A 1 85 ? -29.041 -13.470 3.895 1.00 97.62 85 GLN A O 1
ATOM 689 N N . TYR A 1 86 ? -30.382 -11.716 4.304 1.00 97.62 86 TYR A N 1
ATOM 690 C CA . TYR A 1 86 ? -30.557 -11.987 5.731 1.00 97.62 86 TYR A CA 1
ATOM 691 C C . TYR A 1 86 ? -31.903 -11.433 6.206 1.00 97.62 86 TYR A C 1
ATOM 693 O O . TYR A 1 86 ? -32.204 -10.265 5.950 1.00 97.62 86 TYR A O 1
ATOM 701 N N . GLY A 1 87 ? -32.730 -12.268 6.845 1.00 95.56 87 GLY A N 1
ATOM 702 C CA . GLY A 1 87 ? -34.070 -11.876 7.307 1.00 95.56 87 GLY A CA 1
ATOM 703 C C . GLY A 1 87 ? -34.980 -11.344 6.189 1.00 95.56 87 GLY A C 1
ATOM 704 O O . GLY A 1 87 ? -35.674 -10.351 6.379 1.00 95.56 87 GLY A O 1
ATOM 705 N N . GLY A 1 88 ? -34.896 -11.912 4.978 1.00 96.81 88 GLY A N 1
ATOM 706 C CA . GLY A 1 88 ? -35.640 -11.437 3.798 1.00 96.81 88 GLY A CA 1
ATOM 707 C C . GLY A 1 88 ? -35.156 -10.101 3.209 1.00 96.81 88 GLY A C 1
ATOM 708 O O . GLY A 1 88 ? -35.686 -9.637 2.201 1.00 96.81 88 GLY A O 1
ATOM 709 N N . LEU A 1 89 ? -34.131 -9.472 3.792 1.00 97.31 89 LEU A N 1
ATOM 710 C CA . LEU A 1 89 ? -33.551 -8.218 3.318 1.00 97.31 89 LEU A CA 1
ATOM 711 C C . LEU A 1 89 ? -32.254 -8.463 2.544 1.00 97.31 89 LEU A C 1
ATOM 713 O O . LEU A 1 89 ? -31.497 -9.388 2.834 1.00 97.31 89 LEU A O 1
ATOM 717 N N . THR A 1 90 ? -31.970 -7.599 1.565 1.00 97.25 90 THR A N 1
ATOM 718 C CA . THR A 1 90 ? -30.742 -7.683 0.763 1.00 97.25 90 THR A CA 1
ATOM 719 C C . THR A 1 90 ? -29.733 -6.625 1.189 1.00 97.25 90 THR A C 1
ATOM 721 O O . THR A 1 90 ? -29.996 -5.416 1.126 1.00 97.25 90 THR A O 1
ATOM 724 N N . TYR A 1 91 ? -28.532 -7.075 1.535 1.00 97.31 91 TYR A N 1
ATOM 725 C CA . TYR A 1 91 ? -27.420 -6.239 1.960 1.00 97.31 91 TYR A CA 1
ATOM 726 C C . TYR A 1 91 ? -26.318 -6.232 0.915 1.00 97.31 91 TYR A C 1
ATOM 728 O O . TYR A 1 91 ? -25.950 -7.266 0.366 1.00 97.31 91 TYR A O 1
ATOM 736 N N . ARG A 1 92 ? -25.746 -5.055 0.664 1.00 95.62 92 ARG A N 1
ATOM 737 C CA . ARG A 1 92 ? -24.592 -4.905 -0.228 1.00 95.62 92 ARG A CA 1
ATOM 738 C C . ARG A 1 92 ? -23.476 -4.156 0.468 1.00 95.62 92 ARG A C 1
ATOM 740 O O . ARG A 1 92 ? -23.723 -3.266 1.289 1.00 95.62 92 ARG A O 1
ATOM 747 N N . ARG A 1 93 ? -22.239 -4.487 0.104 1.00 94.88 93 ARG A N 1
ATOM 748 C CA . ARG A 1 93 ? -21.059 -3.801 0.625 1.00 94.88 93 ARG A CA 1
ATOM 749 C C . ARG A 1 93 ? -21.060 -2.334 0.192 1.00 94.88 93 ARG A C 1
ATOM 751 O O . ARG A 1 93 ? -21.046 -2.013 -0.995 1.00 94.88 93 ARG A O 1
ATOM 758 N N . SER A 1 94 ? -21.067 -1.431 1.165 1.00 91.25 94 SER A N 1
ATOM 759 C CA . SER A 1 94 ? -20.919 0.003 0.937 1.00 91.25 94 SER A CA 1
ATOM 760 C C . SER A 1 94 ? -19.482 0.315 0.534 1.00 91.25 94 SER A C 1
ATOM 762 O O . SER A 1 94 ? -18.545 -0.012 1.264 1.00 91.25 94 SER A O 1
ATOM 764 N N . GLY A 1 95 ? -19.296 1.038 -0.575 1.00 84.19 95 GLY A N 1
ATOM 765 C CA . GLY A 1 95 ? -17.969 1.516 -0.981 1.00 84.19 95 GLY A CA 1
ATOM 766 C C . GLY A 1 95 ? -17.316 2.427 0.069 1.00 84.19 95 GLY A C 1
ATOM 767 O O . GLY A 1 95 ? -16.098 2.437 0.217 1.00 84.19 95 GLY A O 1
ATOM 768 N N . LYS A 1 96 ? -18.122 3.151 0.863 1.00 81.00 96 LYS A N 1
ATOM 769 C CA . LYS A 1 96 ? -17.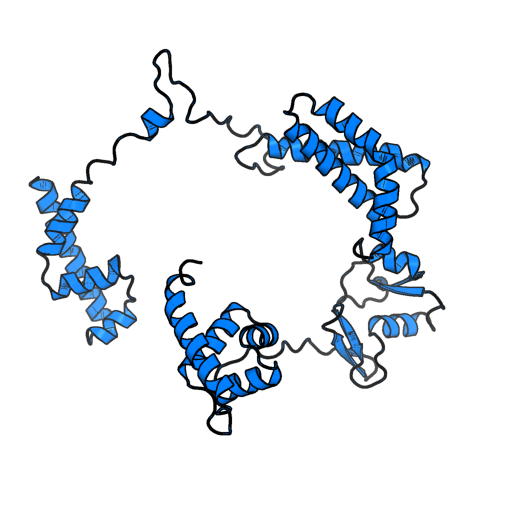641 3.943 2.002 1.00 81.00 96 LYS A CA 1
ATOM 770 C C . LYS A 1 96 ? -17.646 3.071 3.258 1.00 81.00 96 LYS A C 1
ATOM 772 O O . LYS A 1 96 ? -18.714 2.739 3.774 1.00 81.00 96 LYS A O 1
ATOM 777 N N . GLY A 1 97 ? -16.457 2.704 3.733 1.00 82.94 97 GLY A N 1
ATOM 778 C CA . GLY A 1 97 ? -16.262 1.959 4.980 1.00 82.94 97 GLY A CA 1
ATOM 779 C C . GLY A 1 97 ? -16.415 0.440 4.872 1.00 82.94 97 GLY A C 1
ATOM 780 O O . GLY A 1 97 ? -16.208 -0.236 5.868 1.00 82.94 97 GLY A O 1
ATOM 781 N N . GLY A 1 98 ? -16.742 -0.130 3.710 1.00 90.31 98 GLY A N 1
ATOM 782 C CA . GLY A 1 98 ? -16.726 -1.585 3.502 1.00 90.31 98 GLY A CA 1
ATOM 783 C C . GLY A 1 98 ? -17.753 -2.388 4.311 1.00 90.31 98 GLY A C 1
ATOM 784 O O . GLY A 1 98 ? -17.676 -3.611 4.304 1.00 90.31 98 GLY A O 1
ATOM 785 N N . PHE A 1 99 ? -18.693 -1.730 4.997 1.00 94.88 99 PHE A N 1
ATOM 786 C CA . PHE A 1 99 ? -19.771 -2.376 5.750 1.00 94.88 99 PHE A CA 1
ATOM 787 C C . PHE A 1 99 ? -20.941 -2.744 4.841 1.00 94.88 99 PHE A C 1
ATOM 789 O O . PHE A 1 99 ? -21.265 -2.004 3.908 1.00 94.88 99 PHE A O 1
ATOM 796 N N . TYR A 1 100 ? -21.634 -3.832 5.162 1.00 96.69 100 TYR A N 1
ATOM 797 C CA . TYR A 1 100 ? -22.857 -4.228 4.473 1.00 96.69 100 TYR A CA 1
ATOM 798 C C . TYR A 1 100 ? -24.033 -3.392 4.967 1.00 96.69 100 TYR A C 1
ATOM 800 O O . TYR A 1 100 ? -24.303 -3.321 6.169 1.00 96.69 100 TYR A O 1
ATOM 808 N N . ARG A 1 101 ? -24.713 -2.730 4.030 1.00 96.75 101 ARG A N 1
ATOM 809 C CA . ARG A 1 101 ? -25.893 -1.899 4.286 1.00 96.75 101 ARG A CA 1
ATOM 810 C C . ARG A 1 101 ? -27.090 -2.478 3.557 1.00 96.75 101 ARG A C 1
ATOM 812 O O . ARG A 1 101 ? -26.952 -2.926 2.418 1.00 96.75 101 ARG A O 1
ATOM 819 N N . CYS A 1 102 ? -28.245 -2.441 4.211 1.00 96.50 102 CYS A N 1
ATOM 820 C CA . CYS A 1 102 ? -29.497 -2.847 3.593 1.00 96.50 102 CYS A CA 1
ATOM 821 C C . CYS A 1 102 ? -29.800 -1.946 2.389 1.00 96.50 102 CYS A C 1
ATOM 823 O O . CYS A 1 102 ? -29.634 -0.722 2.450 1.00 96.50 102 CYS A O 1
ATOM 825 N N . THR A 1 103 ? -30.207 -2.575 1.290 1.00 95.06 103 THR A N 1
ATOM 826 C CA . THR A 1 103 ? -30.559 -1.909 0.028 1.00 95.06 103 THR A CA 1
ATOM 827 C C . THR A 1 103 ? -32.052 -1.940 -0.270 1.00 95.06 103 THR A C 1
ATOM 829 O O . THR A 1 103 ? -32.505 -1.140 -1.080 1.00 95.06 103 THR A O 1
ATOM 832 N N . THR A 1 104 ? -32.805 -2.819 0.395 1.00 93.31 104 THR A N 1
ATOM 833 C CA . THR A 1 104 ? -34.238 -3.047 0.155 1.00 93.31 104 THR A CA 1
ATOM 834 C C . THR A 1 104 ? -35.155 -2.371 1.175 1.00 93.31 104 THR A C 1
ATOM 836 O O . THR A 1 104 ? -36.334 -2.207 0.899 1.00 93.31 104 THR A O 1
ATOM 839 N N . ALA A 1 105 ? -34.638 -1.960 2.335 1.00 94.06 105 ALA A N 1
ATOM 840 C CA . ALA A 1 105 ? -35.412 -1.322 3.404 1.00 94.06 105 ALA A CA 1
ATOM 841 C C . ALA A 1 105 ? -34.626 -0.160 4.044 1.00 94.06 105 ALA A C 1
ATOM 843 O O . ALA A 1 105 ? -33.793 0.484 3.397 1.00 94.06 105 ALA A O 1
ATOM 844 N N . HIS A 1 106 ? -34.863 0.120 5.331 1.00 90.12 106 HIS A N 1
ATOM 845 C CA . HIS A 1 106 ? -34.071 1.083 6.095 1.00 90.12 106 HIS A CA 1
ATOM 846 C C . HIS A 1 106 ? -32.583 0.729 6.009 1.00 90.12 106 HIS A C 1
ATOM 848 O O . HIS A 1 106 ? -32.211 -0.423 6.213 1.00 90.12 106 HIS A O 1
ATOM 854 N N . ARG A 1 107 ? -31.722 1.723 5.740 1.00 92.88 107 ARG A N 1
ATOM 855 C CA . ARG A 1 107 ? -30.267 1.588 5.483 1.00 92.88 107 ARG A CA 1
ATOM 856 C C . ARG A 1 107 ? -29.435 1.169 6.714 1.00 92.88 107 ARG A C 1
ATOM 858 O O . ARG A 1 107 ? -28.332 1.675 6.932 1.00 92.88 107 ARG A O 1
ATOM 865 N N . ARG A 1 108 ? -29.962 0.259 7.532 1.00 95.69 108 ARG A N 1
ATOM 866 C CA . ARG A 1 108 ? -29.311 -0.355 8.687 1.00 95.69 108 ARG A CA 1
ATOM 867 C C . ARG A 1 108 ? -28.148 -1.237 8.231 1.00 95.69 108 ARG A C 1
ATOM 869 O O . ARG A 1 108 ? -28.118 -1.735 7.101 1.00 95.69 108 ARG A O 1
ATOM 876 N N . MET A 1 109 ? -27.153 -1.375 9.102 1.00 97.12 109 MET A N 1
ATOM 877 C CA . MET A 1 109 ? -25.969 -2.192 8.836 1.00 97.12 109 MET A CA 1
ATOM 878 C C . MET A 1 109 ? -26.228 -3.639 9.249 1.00 97.12 109 MET A C 1
ATOM 880 O O . MET A 1 109 ? -26.823 -3.865 10.298 1.00 97.12 109 MET A O 1
ATOM 884 N N . LEU A 1 110 ? -25.755 -4.599 8.451 1.00 97.69 110 LEU A N 1
ATOM 885 C CA . LEU A 1 110 ? -26.034 -6.025 8.665 1.00 97.69 110 LEU A CA 1
ATOM 886 C C . LEU A 1 110 ? -25.591 -6.505 10.056 1.00 97.69 110 LEU A C 1
ATOM 888 O O . LEU A 1 110 ? -26.386 -7.052 10.805 1.00 97.69 110 LEU A O 1
ATOM 892 N N . HIS A 1 111 ? -24.353 -6.195 10.447 1.00 97.88 111 HIS A N 1
ATOM 893 C CA . HIS A 1 111 ? -23.816 -6.567 11.761 1.00 97.88 111 HIS A CA 1
ATOM 894 C C . HIS A 1 111 ? -24.573 -5.945 12.945 1.00 97.88 111 HIS A C 1
ATOM 896 O O . HIS A 1 111 ? -24.520 -6.490 14.040 1.00 97.88 111 HIS A O 1
ATOM 902 N N . HIS A 1 112 ? -25.277 -4.821 12.755 1.00 97.56 112 HIS A N 1
ATOM 903 C CA . HIS A 1 112 ? -26.141 -4.290 13.812 1.00 97.56 112 HIS A CA 1
ATOM 904 C C . HIS A 1 112 ? -27.367 -5.169 14.010 1.00 97.56 112 HIS A C 1
ATOM 906 O O . HIS A 1 112 ? -27.714 -5.468 15.141 1.00 97.56 112 HIS A O 1
ATOM 912 N N . ILE A 1 113 ? -27.996 -5.585 12.912 1.00 97.75 113 ILE A N 1
ATOM 913 C CA . ILE A 1 113 ? -29.211 -6.397 12.950 1.00 97.75 113 ILE A CA 1
ATOM 914 C C . ILE A 1 113 ? -28.907 -7.765 13.558 1.00 97.75 113 ILE A C 1
ATOM 916 O O . ILE A 1 113 ? -29.552 -8.134 14.527 1.00 97.75 113 ILE A O 1
ATOM 920 N N . ILE A 1 114 ? -27.847 -8.434 13.092 1.00 98.19 114 ILE A N 1
ATOM 921 C CA . ILE A 1 114 ? -27.412 -9.735 13.632 1.00 98.19 114 ILE A CA 1
ATOM 922 C C . ILE A 1 114 ? -27.153 -9.660 15.144 1.00 98.19 114 ILE A C 1
ATOM 924 O O . ILE A 1 114 ? -27.529 -10.554 15.895 1.00 98.19 114 ILE A O 1
ATOM 928 N N . TRP A 1 115 ? -26.501 -8.592 15.610 1.00 98.44 115 TRP A N 1
ATOM 929 C CA . TRP A 1 115 ? -26.212 -8.439 17.034 1.00 98.44 115 TRP A CA 1
ATOM 930 C C . TRP A 1 115 ? -27.475 -8.141 17.854 1.00 98.44 115 TRP A C 1
ATOM 932 O O . TRP A 1 115 ? -27.642 -8.720 18.926 1.00 98.44 115 TRP A O 1
ATOM 942 N N . GLU A 1 116 ? -28.344 -7.252 17.361 1.00 98.06 116 GLU A N 1
ATOM 943 C CA . GLU A 1 116 ? -29.576 -6.844 18.046 1.00 98.06 116 GLU A CA 1
ATOM 944 C C . GLU A 1 116 ? -30.630 -7.958 18.088 1.00 98.06 116 GLU A C 1
ATOM 946 O O . GLU A 1 116 ? -31.356 -8.058 19.069 1.00 98.06 116 GLU A O 1
ATOM 951 N N . GLU A 1 117 ? -30.697 -8.831 17.081 1.00 98.00 117 GLU A N 1
ATOM 952 C CA . GLU A 1 117 ? -31.567 -10.017 17.117 1.00 98.00 117 GLU A CA 1
ATOM 953 C C . GLU A 1 117 ? -31.181 -10.974 18.254 1.00 98.00 117 GLU A C 1
ATOM 955 O O . GLU A 1 117 ? -32.052 -11.572 18.878 1.00 98.00 117 GLU A O 1
ATOM 960 N N . ALA A 1 118 ? -29.887 -11.083 18.566 1.00 98.25 118 ALA A N 1
ATOM 961 C CA . ALA A 1 118 ? -29.397 -11.966 19.622 1.00 98.25 118 ALA A CA 1
ATOM 962 C C . ALA A 1 118 ? -29.386 -11.335 21.028 1.00 98.25 118 ALA A C 1
ATOM 964 O O . ALA A 1 118 ? -29.495 -12.058 22.014 1.00 98.25 118 ALA A O 1
ATOM 965 N N . HIS A 1 119 ? -29.217 -10.012 21.140 1.00 98.19 119 HIS A N 1
ATOM 966 C CA . HIS A 1 119 ? -29.012 -9.325 22.430 1.00 98.19 119 HIS A CA 1
ATOM 967 C C . HIS A 1 119 ? -30.070 -8.260 22.752 1.00 98.19 119 HIS A C 1
ATOM 969 O O . HIS A 1 119 ? -30.020 -7.648 23.818 1.00 98.19 119 HIS A O 1
ATOM 975 N N . GLY A 1 120 ? -31.010 -8.007 21.843 1.00 97.94 120 GLY A N 1
ATOM 976 C CA . GLY A 1 120 ? -31.991 -6.935 21.955 1.00 97.94 120 GLY A CA 1
ATOM 977 C C . GLY A 1 120 ? -31.473 -5.565 21.489 1.00 97.94 120 GLY A C 1
ATOM 978 O O . GLY A 1 120 ? -30.422 -5.453 20.848 1.00 97.94 120 GLY A O 1
ATOM 979 N N . PRO A 1 121 ? -32.219 -4.484 21.785 1.00 97.69 121 PRO A N 1
ATOM 980 C CA . PRO A 1 121 ? -31.889 -3.141 21.327 1.00 97.69 121 PRO A CA 1
ATOM 981 C C . PRO A 1 121 ? -30.501 -2.691 21.787 1.00 97.69 121 PRO A C 1
ATOM 983 O O . PRO A 1 121 ? -30.143 -2.775 22.962 1.00 97.69 121 PRO A O 1
ATOM 986 N N . ARG A 1 122 ? -29.718 -2.140 20.858 1.00 96.88 122 ARG A N 1
ATOM 987 C CA . ARG A 1 122 ? -28.390 -1.607 21.164 1.00 96.88 122 ARG A CA 1
ATOM 988 C C . ARG A 1 122 ? -28.486 -0.428 22.157 1.00 96.88 122 ARG A C 1
ATOM 990 O O . ARG A 1 122 ? -29.147 0.561 21.827 1.00 96.88 122 ARG A O 1
ATOM 997 N N . PRO A 1 123 ? -27.753 -0.447 23.288 1.00 97.31 123 PRO A N 1
ATOM 998 C CA . PRO A 1 123 ? -27.755 0.652 24.255 1.00 97.31 123 PRO A CA 1
ATOM 999 C C . PRO A 1 123 ? -27.315 1.998 23.656 1.00 97.31 123 PRO A C 1
ATOM 1001 O O . PRO A 1 123 ? -26.448 2.060 22.773 1.00 97.31 123 PRO A O 1
ATOM 1004 N N . ALA A 1 124 ? -27.866 3.104 24.160 1.00 97.19 124 ALA A N 1
ATOM 1005 C CA . ALA A 1 124 ? -27.472 4.446 23.731 1.00 97.19 124 ALA A CA 1
ATOM 1006 C C . ALA A 1 124 ? -25.971 4.701 23.979 1.00 97.19 124 ALA A C 1
ATOM 1008 O O . ALA A 1 124 ? -25.391 4.239 24.956 1.00 97.19 124 ALA A O 1
ATOM 1009 N N . GLY A 1 125 ? -25.310 5.416 23.062 1.00 95.50 125 GLY A N 1
ATOM 1010 C CA . GLY A 1 125 ? -23.876 5.722 23.179 1.00 95.50 125 GLY A CA 1
ATOM 1011 C C . GLY A 1 125 ? -22.922 4.562 22.858 1.00 95.50 125 GLY A C 1
ATOM 1012 O O . GLY A 1 125 ? -21.705 4.746 22.922 1.00 95.50 125 GLY A O 1
ATOM 1013 N N . THR A 1 126 ? -23.435 3.399 22.449 1.00 97.44 126 THR A N 1
ATOM 1014 C CA . THR A 1 126 ? -22.616 2.243 22.054 1.00 97.44 126 THR A CA 1
ATOM 1015 C C . THR A 1 126 ? -22.549 2.053 20.535 1.00 97.44 126 THR A C 1
ATOM 1017 O O . THR A 1 126 ? -23.326 2.623 19.760 1.00 97.44 126 THR A O 1
ATOM 1020 N N . GLU A 1 127 ? -21.563 1.284 20.086 1.00 96.50 127 GLU A N 1
ATOM 1021 C CA . GLU A 1 127 ? -21.366 0.884 18.700 1.00 96.50 127 GLU A CA 1
ATOM 1022 C C . GLU A 1 127 ? -20.915 -0.579 18.641 1.00 96.50 127 GLU A C 1
ATOM 1024 O O . GLU A 1 127 ? -20.178 -1.046 19.511 1.00 96.50 127 GLU A O 1
ATOM 1029 N N . ILE A 1 128 ? -21.361 -1.298 17.612 1.00 97.19 128 ILE A N 1
ATOM 1030 C CA . ILE A 1 128 ? -21.007 -2.702 17.407 1.00 97.19 128 ILE A CA 1
ATOM 1031 C C . ILE A 1 128 ? -19.789 -2.745 16.487 1.00 97.19 128 ILE A C 1
ATOM 1033 O O . ILE A 1 128 ? -19.759 -2.078 15.451 1.00 97.19 128 ILE A O 1
ATOM 1037 N N . ILE A 1 129 ? -18.766 -3.496 16.882 1.00 95.62 129 ILE A N 1
ATOM 1038 C CA . ILE A 1 129 ? -17.538 -3.683 16.109 1.00 95.62 129 ILE A CA 1
ATOM 1039 C C . ILE A 1 129 ? -17.236 -5.168 15.902 1.00 95.62 129 ILE A C 1
ATOM 1041 O O . ILE A 1 129 ? -17.696 -6.010 16.671 1.00 95.62 129 ILE A O 1
ATOM 1045 N N . PHE A 1 130 ? -16.427 -5.455 14.885 1.00 95.81 130 PHE A N 1
ATOM 1046 C CA . PHE A 1 130 ? -15.831 -6.768 14.637 1.00 95.81 130 PHE A CA 1
ATOM 1047 C C . PHE A 1 130 ? -14.563 -6.899 15.489 1.00 95.81 130 PHE A C 1
ATOM 1049 O O . PHE A 1 130 ? -13.712 -6.005 15.441 1.00 95.81 130 PHE A O 1
ATOM 1056 N N . LYS A 1 131 ? -14.453 -7.956 16.301 1.00 93.12 131 LYS A N 1
ATOM 1057 C CA . LYS A 1 131 ? -13.319 -8.181 17.214 1.00 93.12 131 LYS A CA 1
ATOM 1058 C C . LYS A 1 131 ? -12.034 -8.489 16.443 1.00 93.12 131 LYS A C 1
ATOM 1060 O O . LYS A 1 131 ? -10.981 -7.989 16.825 1.00 93.12 131 LYS A O 1
ATOM 1065 N N . ASP A 1 132 ? -12.134 -9.262 15.366 1.00 92.88 132 ASP A N 1
ATOM 1066 C CA . ASP A 1 132 ? -11.023 -9.640 14.479 1.00 92.88 132 ASP A CA 1
ATOM 1067 C C . ASP A 1 132 ? -10.642 -8.560 13.445 1.00 92.88 132 ASP A C 1
ATOM 1069 O O . ASP A 1 132 ? -9.600 -8.647 12.800 1.00 92.88 132 ASP A O 1
ATOM 1073 N N . GLY A 1 133 ? -11.471 -7.523 13.290 1.00 89.88 133 GLY A N 1
ATOM 1074 C CA . GLY A 1 133 ? -11.299 -6.477 12.281 1.00 89.88 133 GLY A CA 1
ATOM 1075 C C . GLY A 1 133 ? -11.748 -6.872 10.868 1.00 89.88 133 GLY A C 1
ATOM 1076 O O . GLY A 1 133 ? -11.786 -5.997 9.992 1.00 89.88 133 GLY A O 1
ATOM 1077 N N . ASP A 1 134 ? -12.149 -8.126 10.654 1.00 92.50 134 ASP A N 1
ATOM 1078 C CA . ASP A 1 134 ? -12.723 -8.598 9.403 1.00 92.50 134 ASP A CA 1
ATOM 1079 C C . ASP A 1 134 ? -14.215 -8.246 9.341 1.00 92.50 134 ASP A C 1
ATOM 1081 O O . ASP A 1 134 ? -15.039 -8.689 10.136 1.00 92.50 134 ASP A O 1
ATOM 1085 N N . ARG A 1 135 ? -14.577 -7.414 8.361 1.00 94.56 135 ARG A N 1
ATOM 1086 C CA . ARG A 1 135 ? -15.952 -6.916 8.174 1.00 94.56 135 ARG A CA 1
ATOM 1087 C C . ARG A 1 135 ? -16.846 -7.897 7.422 1.00 94.56 135 ARG A C 1
ATOM 1089 O O . ARG A 1 135 ? -18.025 -7.587 7.236 1.00 94.56 135 ARG A O 1
ATOM 1096 N N . ASP A 1 136 ? -16.275 -8.997 6.942 1.00 95.44 136 ASP A N 1
ATOM 1097 C CA . ASP A 1 136 ? -16.977 -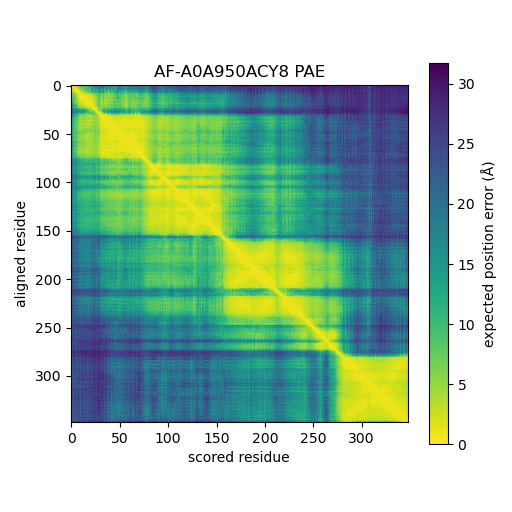10.076 6.258 1.00 95.44 136 ASP A CA 1
ATOM 1098 C C . ASP A 1 136 ? -17.314 -11.238 7.238 1.00 95.44 136 ASP A C 1
ATOM 1100 O O . ASP A 1 136 ? -18.185 -12.054 6.938 1.00 95.44 136 ASP A O 1
ATOM 1104 N N . ASN A 1 137 ? -16.739 -11.265 8.454 1.00 96.88 137 ASN A N 1
ATOM 1105 C CA . ASN A 1 137 ? -17.026 -12.268 9.491 1.00 96.88 137 ASN A CA 1
ATOM 1106 C C . ASN A 1 137 ? -18.172 -11.846 10.437 1.00 96.88 137 ASN A C 1
ATOM 1108 O O . ASN A 1 137 ? -17.963 -11.214 11.476 1.00 96.88 137 ASN A O 1
ATOM 1112 N N . PHE A 1 138 ? -19.402 -12.236 10.097 1.00 97.69 138 PHE A N 1
ATOM 1113 C CA . PHE A 1 138 ? -20.619 -11.914 10.859 1.00 97.69 138 PHE A CA 1
ATOM 1114 C C . PHE A 1 138 ? -20.944 -12.867 12.016 1.00 97.69 138 PHE A C 1
ATOM 1116 O O . PHE A 1 138 ? -22.037 -12.780 12.578 1.00 97.69 138 PHE A O 1
ATOM 1123 N N . ALA A 1 139 ? -20.040 -13.779 12.380 1.00 97.88 139 ALA A N 1
ATOM 1124 C CA . ALA A 1 139 ? -20.294 -14.698 13.481 1.00 97.88 139 ALA A CA 1
ATOM 1125 C C . ALA A 1 139 ? -20.579 -13.925 14.780 1.00 97.88 139 ALA A C 1
ATOM 1127 O O . ALA A 1 139 ? -19.864 -12.983 15.124 1.00 97.88 139 ALA A O 1
ATOM 1128 N N . LEU A 1 140 ? -21.612 -14.330 15.526 1.00 98.12 140 LEU A N 1
ATOM 1129 C CA . LEU A 1 140 ? -22.083 -13.572 16.691 1.00 98.12 140 LEU A CA 1
ATOM 1130 C C . LEU A 1 140 ? -20.979 -13.349 17.737 1.00 98.12 140 LEU A C 1
ATOM 1132 O O . LEU A 1 140 ? -20.858 -12.260 18.293 1.00 98.12 140 LEU A O 1
ATOM 1136 N N . HIS A 1 141 ? -20.116 -14.348 17.946 1.00 97.75 141 HIS A N 1
ATOM 1137 C CA . HIS A 1 141 ? -18.981 -14.255 18.866 1.00 97.75 141 HIS A CA 1
ATOM 1138 C C . HIS A 1 141 ? -17.909 -13.246 18.415 1.00 97.75 141 HIS A C 1
ATOM 1140 O O . HIS A 1 141 ? -17.150 -12.764 19.260 1.00 97.75 141 HIS A O 1
ATOM 1146 N N . ASN A 1 142 ? -17.841 -12.907 17.122 1.00 97.69 142 ASN A N 1
ATOM 1147 C CA . ASN A 1 142 ? -16.944 -11.889 16.573 1.00 97.69 142 ASN A CA 1
ATOM 1148 C C . ASN A 1 142 ? -17.515 -10.467 16.711 1.00 97.69 142 ASN A C 1
ATOM 1150 O O . ASN A 1 142 ? -16.789 -9.482 16.598 1.00 97.69 142 ASN A O 1
ATOM 1154 N N . LEU A 1 143 ? -18.806 -10.327 17.004 1.00 97.88 143 LEU A N 1
ATOM 1155 C CA . LEU A 1 143 ? -19.425 -9.027 17.221 1.00 97.88 143 LEU A CA 1
ATOM 1156 C C . LEU A 1 143 ? -19.296 -8.620 18.693 1.00 97.88 143 LEU A C 1
ATOM 1158 O O . LEU A 1 143 ? -19.484 -9.418 19.613 1.00 97.88 143 LEU A O 1
ATOM 1162 N N . ARG A 1 144 ? -18.956 -7.353 18.940 1.00 96.94 144 ARG A N 1
ATOM 1163 C CA . ARG A 1 144 ? -18.929 -6.769 20.287 1.00 96.94 144 ARG A CA 1
ATOM 1164 C C . ARG A 1 144 ? -19.604 -5.412 20.290 1.00 96.94 144 ARG A C 1
ATOM 1166 O O . ARG A 1 144 ? -19.217 -4.535 19.523 1.00 96.94 144 ARG A O 1
ATOM 1173 N N . CYS A 1 145 ? -20.551 -5.221 21.199 1.00 97.62 145 CYS A N 1
ATOM 1174 C CA . CYS A 1 145 ? -21.086 -3.908 21.524 1.00 97.62 145 CYS A CA 1
ATOM 1175 C C . CYS A 1 145 ? -20.182 -3.232 22.558 1.00 97.62 145 CYS A C 1
ATOM 1177 O O . CYS A 1 145 ? -19.832 -3.832 23.573 1.00 97.62 145 CYS A O 1
ATOM 1179 N N . GLN A 1 146 ? -19.754 -2.004 22.286 1.00 95.75 146 GLN A N 1
ATOM 1180 C CA . GLN A 1 146 ? -18.888 -1.248 23.187 1.00 95.75 146 GLN A CA 1
ATOM 1181 C C . GLN A 1 146 ? -19.192 0.244 23.123 1.00 95.75 146 GLN A C 1
ATOM 1183 O O . GLN A 1 146 ? -19.760 0.727 22.143 1.00 95.75 146 GLN A O 1
ATOM 1188 N N . ALA A 1 147 ? -18.784 1.001 24.143 1.00 94.94 147 ALA A N 1
ATOM 1189 C CA . ALA A 1 147 ? -18.935 2.453 24.142 1.00 94.94 147 ALA A CA 1
ATOM 1190 C C . ALA A 1 147 ? -18.309 3.073 22.878 1.00 94.94 147 ALA A C 1
ATOM 1192 O O . ALA A 1 147 ? -17.215 2.687 22.449 1.00 94.94 147 ALA A O 1
ATOM 1193 N N . ARG A 1 148 ? -18.990 4.057 22.278 1.00 92.12 148 ARG A N 1
ATOM 1194 C CA . ARG A 1 148 ? -18.570 4.702 21.020 1.00 92.12 148 ARG A CA 1
ATOM 1195 C C . ARG A 1 148 ? -17.155 5.279 21.105 1.00 92.12 148 ARG A C 1
ATOM 1197 O O . ARG A 1 148 ? -16.403 5.217 20.134 1.00 92.12 148 ARG A O 1
ATOM 1204 N N . THR A 1 149 ? -16.768 5.796 22.269 1.00 84.88 149 THR A N 1
ATOM 1205 C CA . THR A 1 149 ? -15.413 6.296 22.546 1.00 84.88 149 THR A CA 1
ATOM 1206 C C . THR A 1 149 ? -14.366 5.197 22.378 1.00 84.88 149 THR A C 1
ATOM 1208 O O . THR A 1 149 ? -13.367 5.396 21.690 1.00 84.88 149 THR A O 1
ATOM 1211 N N . VAL A 1 150 ? -14.624 4.007 22.921 1.00 85.12 150 VAL A N 1
ATOM 1212 C CA . VAL A 1 150 ? -13.757 2.832 22.789 1.00 85.12 150 VAL A CA 1
ATOM 1213 C C . VAL A 1 150 ? -13.771 2.319 21.346 1.00 85.12 150 VAL A C 1
ATOM 1215 O O . VAL A 1 150 ? -12.717 2.037 20.787 1.00 85.12 150 VAL A O 1
ATOM 1218 N N . ALA A 1 151 ? -14.938 2.265 20.687 1.00 88.44 151 ALA A N 1
ATOM 1219 C CA . ALA A 1 151 ? -15.059 1.869 19.272 1.00 88.44 151 ALA A CA 1
ATOM 1220 C C . ALA A 1 151 ? -14.264 2.772 18.334 1.00 88.44 151 ALA A C 1
ATOM 1222 O O . ALA A 1 151 ? -13.597 2.276 17.424 1.00 88.44 151 ALA A O 1
ATOM 1223 N N . SER A 1 152 ? -14.287 4.082 18.573 1.00 82.75 152 SER A N 1
ATOM 1224 C CA . SER A 1 152 ? -13.472 5.021 17.811 1.00 82.75 152 SER A CA 1
ATOM 1225 C C . SER A 1 152 ? -11.978 4.798 18.037 1.00 82.75 152 SER A C 1
ATOM 1227 O O . SER A 1 152 ? -11.224 4.969 17.084 1.00 82.75 152 SER A O 1
ATOM 1229 N N . ARG A 1 153 ? -11.545 4.431 19.253 1.00 74.94 153 ARG A N 1
ATOM 1230 C CA . ARG A 1 153 ? -10.135 4.114 19.547 1.00 74.94 153 ARG A CA 1
ATOM 1231 C C . ARG A 1 153 ? -9.700 2.832 18.824 1.00 74.94 153 ARG A C 1
ATOM 1233 O O . ARG A 1 153 ? -8.656 2.821 18.183 1.00 74.94 153 ARG A O 1
ATOM 1240 N N . CYS A 1 154 ? -10.537 1.791 18.831 1.00 75.38 154 CYS A N 1
ATOM 1241 C CA . CYS A 1 154 ? -10.244 0.513 18.169 1.00 75.38 154 CYS A CA 1
ATOM 1242 C C . CYS A 1 154 ? -10.140 0.607 16.634 1.00 75.38 154 CYS A C 1
ATOM 1244 O O . CYS A 1 154 ? -9.492 -0.233 16.023 1.00 75.38 154 CYS A O 1
ATOM 1246 N N . ARG A 1 155 ? -10.739 1.619 15.985 1.00 74.31 155 ARG A N 1
ATOM 1247 C CA . ARG A 1 155 ? -10.658 1.807 14.515 1.00 74.31 155 ARG A CA 1
ATOM 1248 C C . ARG A 1 155 ? -9.304 2.332 14.019 1.00 74.31 155 ARG A C 1
ATOM 1250 O O . ARG A 1 155 ? -9.141 2.520 12.813 1.00 74.31 155 ARG A O 1
ATOM 1257 N N . GLY A 1 156 ? -8.347 2.542 14.922 1.00 60.91 156 GLY A N 1
ATOM 1258 C CA . GLY A 1 156 ? -7.000 3.001 14.611 1.00 60.91 156 GLY A CA 1
ATOM 1259 C C . GLY A 1 156 ? -6.878 4.526 14.552 1.00 60.91 156 GLY A C 1
ATOM 1260 O O . GLY A 1 156 ? -7.837 5.253 14.293 1.00 60.91 156 GLY A O 1
ATOM 1261 N N . ALA A 1 157 ? -5.651 4.995 14.778 1.00 52.69 157 ALA A N 1
ATOM 1262 C CA . ALA A 1 157 ? -5.216 6.369 15.061 1.00 52.69 157 ALA A CA 1
ATOM 1263 C C . ALA A 1 157 ? -5.517 7.454 14.004 1.00 52.69 157 ALA A C 1
ATOM 1265 O O . ALA A 1 157 ? -5.001 8.564 14.097 1.00 52.69 157 ALA A O 1
ATOM 1266 N N . ARG A 1 158 ? -6.330 7.171 12.981 1.00 58.09 158 ARG A N 1
ATOM 1267 C CA . ARG A 1 158 ? -6.670 8.142 11.924 1.00 58.09 158 ARG A CA 1
ATOM 1268 C C . ARG A 1 158 ? -7.805 9.090 12.306 1.00 58.09 158 ARG A C 1
ATOM 1270 O O . ARG A 1 158 ? -8.259 9.857 11.462 1.00 58.09 158 ARG A O 1
ATOM 1277 N N . ASN A 1 159 ? -8.286 9.039 13.546 1.00 67.00 159 ASN A N 1
ATOM 1278 C CA . ASN A 1 159 ? -9.185 10.064 14.048 1.00 67.00 159 ASN A CA 1
ATOM 1279 C C . ASN A 1 159 ? -8.366 11.320 14.396 1.00 67.00 159 ASN A C 1
ATOM 1281 O O . ASN A 1 159 ? -7.384 11.236 15.134 1.00 67.00 159 ASN A O 1
ATOM 1285 N N . GLN A 1 160 ? -8.779 12.480 13.884 1.00 70.44 160 GLN A N 1
ATOM 1286 C CA . GLN A 1 160 ? -8.148 13.778 14.146 1.00 70.44 160 GLN A CA 1
ATOM 1287 C C . GLN A 1 160 ? -7.948 14.050 15.649 1.00 70.44 160 GLN A C 1
ATOM 1289 O O . GLN A 1 160 ? -6.892 14.526 16.050 1.00 70.44 160 GLN A O 1
ATOM 1294 N N . PHE A 1 161 ? -8.889 13.618 16.494 1.00 68.50 161 PHE A N 1
ATOM 1295 C CA . PHE A 1 161 ? -8.804 13.776 17.951 1.00 68.50 161 PHE A CA 1
ATOM 1296 C C . PHE A 1 161 ? -7.741 12.876 18.600 1.00 68.50 161 PHE A C 1
ATOM 1298 O O . PHE A 1 161 ? -7.174 13.209 19.638 1.00 68.50 161 PHE A O 1
ATOM 1305 N N . THR A 1 162 ? -7.442 11.719 17.998 1.00 74.31 162 THR A N 1
ATOM 1306 C CA . THR A 1 162 ? -6.341 10.863 18.459 1.00 74.31 162 THR A CA 1
ATOM 1307 C C . THR A 1 162 ? -5.001 11.514 18.150 1.00 74.31 162 THR A C 1
ATOM 1309 O O . THR A 1 162 ? -4.097 11.416 18.973 1.00 74.31 162 THR A O 1
ATOM 1312 N N . LYS A 1 163 ? -4.891 12.218 17.016 1.00 79.81 163 LYS A N 1
ATOM 1313 C CA . LYS A 1 163 ? -3.664 12.908 16.614 1.00 79.81 163 LYS A CA 1
ATOM 1314 C C . LYS A 1 163 ? -3.264 13.969 17.636 1.00 79.81 163 LYS A C 1
ATOM 1316 O O . LYS A 1 163 ? -2.166 13.881 18.160 1.00 79.81 163 LYS A O 1
ATOM 1321 N N . GLU A 1 164 ? -4.160 14.895 17.978 1.00 84.25 164 GLU A N 1
ATOM 1322 C CA . GLU A 1 164 ? -3.869 15.966 18.948 1.00 84.25 164 GLU A CA 1
ATOM 1323 C C . GLU A 1 164 ? -3.467 15.411 20.317 1.00 84.25 164 GLU A C 1
ATOM 1325 O O . GLU A 1 164 ? -2.440 15.799 20.871 1.00 84.25 164 GLU A O 1
ATOM 1330 N N . ARG A 1 165 ? -4.216 14.428 20.831 1.00 84.00 165 ARG A N 1
ATOM 1331 C CA . ARG A 1 165 ? -3.905 13.784 22.114 1.00 84.00 165 ARG A CA 1
ATOM 1332 C C . ARG A 1 165 ? -2.559 13.056 22.096 1.00 84.00 165 ARG A C 1
ATOM 1334 O O . ARG A 1 165 ? -1.814 13.130 23.070 1.00 84.00 165 ARG A O 1
ATOM 1341 N N . VAL A 1 166 ? -2.260 12.321 21.021 1.00 87.25 166 VAL A N 1
ATOM 1342 C CA . VAL A 1 166 ? -0.975 11.622 20.863 1.00 87.25 166 VAL A CA 1
ATOM 1343 C C . VAL A 1 166 ? 0.157 12.634 20.749 1.00 87.25 166 VAL A C 1
ATOM 1345 O O . VAL A 1 166 ? 1.166 12.455 21.415 1.00 87.25 166 VAL A O 1
ATOM 1348 N N . THR A 1 167 ? -0.020 13.715 19.985 1.00 88.88 167 THR A N 1
ATOM 1349 C CA . THR A 1 167 ? 0.965 14.796 19.870 1.00 88.88 167 THR A CA 1
ATOM 1350 C C . THR A 1 167 ? 1.237 15.445 21.226 1.00 88.88 167 THR A C 1
ATOM 1352 O O . THR A 1 167 ? 2.397 15.530 21.615 1.00 88.88 167 THR A O 1
ATOM 1355 N N . ALA A 1 168 ? 0.200 15.816 21.984 1.00 90.00 168 ALA A N 1
ATOM 1356 C CA . ALA A 1 168 ? 0.355 16.409 23.314 1.00 90.00 168 ALA A CA 1
ATOM 1357 C C . ALA A 1 168 ? 1.103 15.479 24.287 1.00 90.00 168 ALA A C 1
ATOM 1359 O O . ALA A 1 168 ? 2.010 15.914 24.990 1.00 90.00 168 ALA A O 1
ATOM 1360 N N . ARG A 1 169 ? 0.779 14.177 24.290 1.00 90.06 169 ARG A N 1
ATOM 1361 C CA . ARG A 1 169 ? 1.491 13.185 25.115 1.00 90.06 169 ARG A CA 1
ATOM 1362 C C . ARG A 1 169 ? 2.913 12.915 24.630 1.00 90.06 169 ARG A C 1
ATOM 1364 O O . ARG A 1 169 ? 3.795 12.694 25.446 1.00 90.06 169 ARG A O 1
ATOM 1371 N N . LEU A 1 170 ? 3.162 12.937 23.323 1.00 93.50 170 LEU A N 1
ATOM 1372 C CA . LEU A 1 170 ? 4.489 12.687 22.763 1.00 93.50 170 LEU A CA 1
ATOM 1373 C C . LEU A 1 170 ? 5.505 13.749 23.204 1.00 93.50 170 LEU A C 1
ATOM 1375 O O . LEU A 1 170 ? 6.654 13.398 23.466 1.00 93.50 170 LEU A O 1
ATOM 1379 N N . VAL A 1 171 ? 5.074 15.009 23.351 1.00 95.38 171 VAL A N 1
ATOM 1380 C CA . VAL A 1 171 ? 5.908 16.105 23.882 1.00 95.38 171 VAL A CA 1
ATOM 1381 C C . VAL A 1 171 ? 6.459 15.759 25.271 1.00 95.38 171 VAL A C 1
ATOM 1383 O O . VAL A 1 171 ? 7.635 15.989 25.537 1.00 95.38 171 VAL A O 1
ATOM 1386 N N . GLN A 1 172 ? 5.665 15.108 26.128 1.00 94.75 172 GLN A N 1
ATOM 1387 C CA . GLN A 1 172 ? 6.096 14.698 27.474 1.00 94.75 172 GLN A CA 1
ATOM 1388 C C . GLN A 1 172 ? 7.238 13.664 27.449 1.00 94.75 172 GLN A C 1
ATOM 1390 O O . GLN A 1 172 ? 8.021 13.585 28.393 1.00 94.75 172 GLN A O 1
ATOM 1395 N N . TYR A 1 173 ? 7.365 12.885 26.369 1.00 95.75 173 TYR A N 1
ATOM 1396 C CA . TYR A 1 173 ? 8.405 11.861 26.210 1.00 95.75 173 TYR A CA 1
ATOM 1397 C C . TYR A 1 173 ? 9.603 12.327 25.375 1.00 95.75 173 TYR A C 1
ATOM 1399 O O . TYR A 1 173 ? 10.519 11.542 25.130 1.00 95.75 173 TYR A O 1
ATOM 1407 N N . GLU A 1 174 ? 9.643 13.585 24.937 1.00 96.69 174 GLU A N 1
ATOM 1408 C CA . GLU A 1 174 ? 10.702 14.067 24.050 1.00 96.69 174 GLU A CA 1
ATOM 1409 C C . GLU A 1 174 ? 12.096 13.978 24.690 1.00 96.69 174 GLU A C 1
ATOM 1411 O O . GLU A 1 174 ? 13.035 13.482 24.061 1.00 96.69 174 GLU A O 1
ATOM 1416 N N . GLY A 1 175 ? 12.220 14.379 25.959 1.00 97.56 175 GLY A N 1
ATOM 1417 C CA . GLY A 1 175 ? 13.472 14.262 26.711 1.00 97.56 175 GLY A CA 1
ATOM 1418 C C . GLY A 1 175 ? 13.943 12.810 26.846 1.00 97.56 175 GLY A C 1
ATOM 1419 O O . GLY A 1 175 ? 15.126 12.523 26.663 1.00 97.56 175 GLY A O 1
ATOM 1420 N N . LEU A 1 176 ? 13.009 11.877 27.072 1.00 96.88 176 LEU A N 1
ATOM 1421 C CA . LEU A 1 176 ? 13.293 10.442 27.150 1.00 96.88 176 LEU A CA 1
ATOM 1422 C C . LEU A 1 176 ? 13.832 9.911 25.817 1.00 96.88 176 LEU A C 1
ATOM 1424 O O . LEU A 1 176 ? 14.862 9.242 25.799 1.00 96.88 176 LEU A O 1
ATOM 1428 N N . VAL A 1 177 ? 13.163 10.225 24.703 1.00 97.62 177 VAL A N 1
ATOM 1429 C CA . VAL A 1 177 ? 13.580 9.780 23.363 1.00 97.62 177 VAL A CA 1
ATOM 1430 C C . VAL A 1 177 ? 14.972 10.300 23.026 1.00 97.62 177 VAL A C 1
ATOM 1432 O O . VAL A 1 177 ? 15.823 9.517 22.605 1.00 97.62 177 VAL A O 1
ATOM 1435 N N . ARG A 1 178 ? 15.228 11.595 23.254 1.00 97.88 178 ARG A N 1
ATOM 1436 C CA . ARG A 1 178 ? 16.554 12.191 23.037 1.00 97.88 178 ARG A CA 1
ATOM 1437 C C . ARG A 1 178 ? 17.608 11.503 23.902 1.00 97.88 178 ARG A C 1
ATOM 1439 O O . ARG A 1 178 ? 18.642 11.099 23.383 1.00 97.88 178 ARG A O 1
ATOM 1446 N N . SER A 1 179 ? 17.330 11.298 25.190 1.00 98.12 179 SER A N 1
ATOM 1447 C CA . SER A 1 179 ? 18.249 10.616 26.110 1.00 98.12 179 SER A CA 1
ATOM 1448 C C . SER A 1 179 ? 18.596 9.197 25.643 1.00 98.12 179 SER A C 1
ATOM 1450 O O . SER A 1 179 ? 19.771 8.829 25.622 1.00 98.12 179 SER A O 1
ATOM 1452 N N . VAL A 1 180 ? 17.603 8.410 25.209 1.00 97.81 180 VAL A N 1
ATOM 1453 C CA . VAL A 1 180 ? 17.831 7.066 24.650 1.00 97.8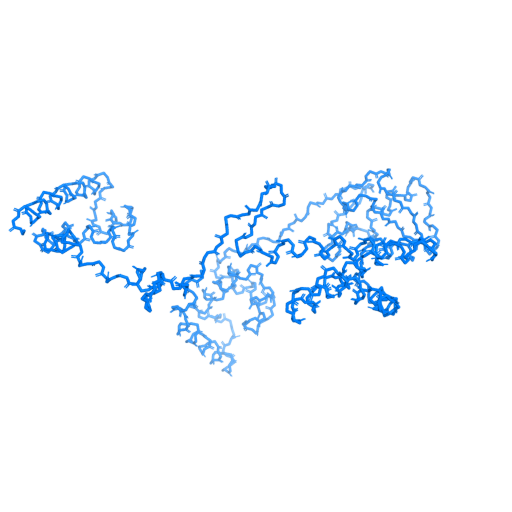1 180 VAL A CA 1
ATOM 1454 C C . VAL A 1 180 ? 18.697 7.142 23.395 1.00 97.81 180 VAL A C 1
ATOM 1456 O O . VAL A 1 180 ? 19.657 6.378 23.289 1.00 97.81 180 VAL A O 1
ATOM 1459 N N . ALA A 1 181 ? 18.385 8.072 22.486 1.00 97.75 181 ALA A N 1
ATOM 1460 C CA . ALA A 1 181 ? 19.105 8.239 21.233 1.00 97.75 181 ALA A CA 1
ATOM 1461 C C . ALA A 1 181 ? 20.585 8.585 21.467 1.00 97.75 181 ALA A C 1
ATOM 1463 O O . ALA A 1 181 ? 21.462 7.849 21.023 1.00 97.75 181 ALA A O 1
ATOM 1464 N N . PHE A 1 182 ? 20.871 9.630 22.250 1.00 97.69 182 PHE A N 1
ATOM 1465 C CA . PHE A 1 182 ? 22.244 10.045 22.553 1.00 97.69 182 PHE A CA 1
ATOM 1466 C C . PHE A 1 182 ? 23.022 8.976 23.329 1.00 97.69 182 PHE A C 1
ATOM 1468 O O . PHE A 1 182 ? 24.165 8.681 22.992 1.00 97.69 182 PHE A O 1
ATOM 1475 N N . LYS A 1 183 ? 22.406 8.330 24.330 1.00 97.50 183 LYS A N 1
ATOM 1476 C CA . LYS A 1 183 ? 23.092 7.324 25.158 1.00 97.50 183 LYS A CA 1
ATOM 1477 C C . LYS A 1 183 ? 23.474 6.057 24.385 1.00 97.50 183 LYS A C 1
ATOM 1479 O O . LYS A 1 183 ? 24.434 5.389 24.755 1.00 97.50 183 LYS A O 1
ATOM 1484 N N . ARG A 1 184 ? 22.696 5.666 23.372 1.00 96.38 184 ARG A N 1
ATOM 1485 C CA . ARG A 1 184 ? 22.888 4.399 22.636 1.00 96.38 184 ARG A CA 1
ATOM 1486 C C . ARG A 1 184 ? 23.531 4.583 21.268 1.00 96.38 184 ARG A C 1
ATOM 1488 O O . ARG A 1 184 ? 24.221 3.681 20.798 1.00 96.38 184 ARG A O 1
ATOM 1495 N N . PHE A 1 185 ? 23.292 5.728 20.646 1.00 96.31 185 PHE A N 1
ATOM 1496 C CA . PHE A 1 185 ? 23.656 5.995 19.261 1.00 96.31 185 PHE A CA 1
ATOM 1497 C C . PHE A 1 185 ? 24.458 7.283 19.103 1.00 96.31 185 PHE A C 1
ATOM 1499 O O . PHE A 1 185 ? 24.632 7.731 17.983 1.00 96.31 185 PHE A O 1
ATOM 1506 N N . GLY A 1 186 ? 24.996 7.858 20.185 1.00 94.75 186 GLY A N 1
ATOM 1507 C CA . GLY A 1 186 ? 25.862 9.042 20.113 1.00 94.75 186 GLY A CA 1
ATOM 1508 C C . GLY A 1 186 ? 27.169 8.843 19.332 1.00 94.75 186 GLY A C 1
ATOM 1509 O O . GLY A 1 186 ? 27.877 9.810 19.099 1.00 94.75 186 GLY A O 1
ATOM 1510 N N . TRP A 1 187 ? 27.482 7.609 18.925 1.00 92.75 187 TRP A N 1
ATOM 1511 C CA . TRP A 1 187 ? 28.570 7.285 17.997 1.00 92.75 187 TRP A CA 1
ATOM 1512 C C . TRP A 1 187 ? 28.187 7.493 16.518 1.00 92.75 187 TRP A C 1
ATOM 1514 O O . TRP A 1 187 ? 29.062 7.450 15.659 1.00 92.75 187 TRP A O 1
ATOM 1524 N N . LEU A 1 188 ? 26.899 7.685 16.202 1.00 92.06 188 LEU A N 1
ATOM 1525 C CA . LEU A 1 188 ? 26.448 8.076 14.866 1.00 92.06 188 LEU A CA 1
ATOM 1526 C C . LEU A 1 188 ? 26.733 9.567 14.609 1.00 92.06 188 LEU A C 1
ATOM 1528 O O . LEU A 1 188 ? 26.761 10.356 15.557 1.00 92.06 188 LEU A O 1
ATOM 1532 N N . PRO A 1 189 ? 26.840 9.983 13.333 1.00 93.88 189 PRO A N 1
ATOM 1533 C CA . PRO A 1 189 ? 26.774 11.393 12.956 1.00 93.88 189 PRO A CA 1
ATOM 1534 C C . PRO A 1 189 ? 25.497 12.066 13.478 1.00 93.88 189 PRO A C 1
ATOM 1536 O O . PRO A 1 189 ? 24.493 11.397 13.742 1.00 93.88 189 PRO A O 1
ATOM 1539 N N . ALA A 1 190 ? 25.505 13.399 13.571 1.00 94.44 190 ALA A N 1
ATOM 1540 C CA . ALA A 1 190 ? 24.373 14.179 14.082 1.00 94.44 190 ALA A CA 1
ATOM 1541 C C . ALA A 1 190 ? 23.047 13.845 13.370 1.00 94.44 190 ALA A C 1
ATOM 1543 O O . ALA A 1 190 ? 22.028 13.642 14.035 1.00 94.44 190 ALA A O 1
ATOM 1544 N N . ASP A 1 191 ? 23.084 13.690 12.045 1.00 93.56 191 ASP A N 1
ATOM 1545 C CA . ASP A 1 191 ? 21.917 13.315 11.240 1.00 93.56 191 ASP A CA 1
ATOM 1546 C C . ASP A 1 191 ? 21.411 11.906 11.586 1.00 93.56 191 ASP A C 1
ATOM 1548 O O . ASP A 1 191 ? 20.212 11.692 11.754 1.00 93.56 191 ASP A O 1
ATOM 1552 N N . GLY A 1 192 ? 22.323 10.959 11.830 1.00 94.00 192 GLY A N 1
ATOM 1553 C CA . GLY A 1 192 ? 21.968 9.606 12.261 1.00 94.00 192 GLY A CA 1
ATOM 1554 C C . GLY A 1 192 ? 21.310 9.578 13.645 1.00 94.00 192 GLY A C 1
ATOM 1555 O O . GLY A 1 192 ? 20.352 8.836 13.871 1.00 94.00 192 GLY A O 1
ATOM 1556 N N . VAL A 1 193 ? 21.764 10.422 14.578 1.00 96.62 193 VAL A N 1
ATOM 1557 C CA . VAL A 1 193 ? 21.106 10.578 15.888 1.00 96.62 193 VAL A CA 1
ATOM 1558 C C . VAL A 1 193 ? 19.715 11.200 15.731 1.00 96.62 193 VAL A C 1
ATOM 1560 O O . VAL A 1 193 ? 18.766 10.744 16.378 1.00 96.62 193 VAL A O 1
ATOM 1563 N N . ALA A 1 194 ? 19.563 12.205 14.862 1.00 96.06 194 ALA A N 1
ATOM 1564 C CA . ALA A 1 194 ? 18.273 12.827 14.565 1.00 96.06 194 ALA A CA 1
ATOM 1565 C C . ALA A 1 194 ? 17.271 11.816 13.977 1.00 96.06 194 ALA A C 1
ATOM 1567 O O . ALA A 1 194 ? 16.109 11.775 14.401 1.00 96.06 194 ALA A O 1
ATOM 1568 N N . ASP A 1 195 ? 17.729 10.935 13.089 1.00 95.38 195 ASP A N 1
ATOM 1569 C CA . ASP A 1 195 ? 16.921 9.841 12.554 1.00 95.38 195 ASP A CA 1
ATOM 1570 C C . ASP A 1 195 ? 16.481 8.865 13.649 1.00 95.38 195 ASP A C 1
ATOM 1572 O O . ASP A 1 195 ? 15.299 8.515 13.727 1.00 95.38 195 ASP A O 1
ATOM 1576 N N . MET A 1 196 ? 17.378 8.487 14.568 1.00 97.56 196 MET A N 1
ATOM 1577 C CA . MET A 1 196 ? 17.010 7.636 15.706 1.00 97.56 196 MET A CA 1
ATOM 1578 C C . MET A 1 196 ? 15.966 8.306 16.608 1.00 97.56 196 MET A C 1
ATOM 1580 O O . MET A 1 196 ? 15.012 7.650 17.035 1.00 97.56 196 MET A O 1
ATOM 1584 N N . ILE A 1 197 ? 16.068 9.618 16.849 1.00 97.25 197 ILE A N 1
ATOM 1585 C CA . ILE A 1 197 ? 15.047 10.379 17.588 1.00 97.25 197 ILE A CA 1
ATOM 1586 C C . ILE A 1 197 ? 13.687 10.286 16.884 1.00 97.25 197 ILE A C 1
ATOM 1588 O O . ILE A 1 197 ? 12.670 10.039 17.540 1.00 97.25 197 ILE A O 1
ATOM 1592 N N . ASN A 1 198 ? 13.647 10.441 15.560 1.00 96.19 198 ASN A N 1
ATOM 1593 C CA . ASN A 1 198 ? 12.410 10.349 14.785 1.00 96.19 198 ASN A CA 1
ATOM 1594 C C . ASN A 1 198 ? 11.804 8.937 14.822 1.00 96.19 198 ASN A C 1
ATOM 1596 O O . ASN A 1 198 ? 10.594 8.802 15.028 1.00 96.19 198 ASN A O 1
ATOM 1600 N N . VAL A 1 199 ? 12.630 7.891 14.725 1.00 96.12 199 VAL A N 1
ATOM 1601 C CA . VAL A 1 199 ? 12.199 6.490 14.887 1.00 96.12 199 VAL A CA 1
ATOM 1602 C C . VAL A 1 199 ? 11.593 6.260 16.273 1.00 96.12 199 VAL A C 1
ATOM 1604 O O . VAL A 1 199 ? 10.499 5.703 16.391 1.00 96.12 199 VAL A O 1
ATOM 1607 N N . GLY A 1 200 ? 12.260 6.730 17.329 1.00 96.94 200 GLY A N 1
ATOM 1608 C CA . GLY A 1 200 ? 11.755 6.621 18.698 1.00 96.94 200 GLY A CA 1
ATOM 1609 C C . GLY A 1 200 ? 10.428 7.346 18.904 1.00 96.94 200 GLY A C 1
ATOM 1610 O O . GLY A 1 200 ? 9.501 6.782 19.488 1.00 96.94 200 GLY A O 1
ATOM 1611 N N . ARG A 1 201 ? 10.307 8.574 18.379 1.00 96.38 201 ARG A N 1
ATOM 1612 C CA . ARG A 1 201 ? 9.059 9.352 18.402 1.00 96.38 201 ARG A CA 1
ATOM 1613 C C . ARG A 1 201 ? 7.923 8.606 17.708 1.00 96.38 201 ARG A C 1
ATOM 1615 O O . ARG A 1 201 ? 6.835 8.516 18.271 1.00 96.38 201 ARG A O 1
ATOM 1622 N N . ALA A 1 202 ? 8.172 8.058 16.518 1.00 93.50 202 ALA A N 1
ATOM 1623 C CA . ALA A 1 202 ? 7.174 7.307 15.761 1.00 93.50 202 ALA A CA 1
ATOM 1624 C C . ALA A 1 202 ? 6.702 6.058 16.524 1.00 93.50 202 ALA A C 1
ATOM 1626 O O . ALA A 1 202 ? 5.498 5.841 16.655 1.00 93.50 202 ALA A O 1
ATOM 1627 N N . ALA A 1 203 ? 7.633 5.295 17.103 1.00 95.12 203 ALA A N 1
ATOM 1628 C CA . ALA A 1 203 ? 7.316 4.093 17.871 1.00 95.12 203 ALA A CA 1
ATOM 1629 C C . ALA A 1 203 ? 6.506 4.402 19.144 1.00 95.12 203 ALA A C 1
ATOM 1631 O O . ALA A 1 203 ? 5.523 3.721 19.439 1.00 95.12 203 ALA A O 1
ATOM 1632 N N . ILE A 1 204 ? 6.864 5.459 19.885 1.00 95.25 204 ILE A N 1
ATOM 1633 C CA . ILE A 1 204 ? 6.073 5.904 21.043 1.00 95.25 204 ILE A CA 1
ATOM 1634 C C . ILE A 1 204 ? 4.698 6.408 20.599 1.00 95.25 204 ILE A C 1
ATOM 1636 O O . ILE A 1 204 ? 3.705 6.086 21.246 1.00 95.25 204 ILE A O 1
ATOM 1640 N N . ALA A 1 205 ? 4.603 7.170 19.508 1.00 91.81 205 ALA A N 1
ATOM 1641 C CA . ALA A 1 205 ? 3.323 7.664 19.006 1.00 91.81 205 ALA A CA 1
ATOM 1642 C C . ALA A 1 205 ? 2.372 6.514 18.635 1.00 91.81 205 ALA A C 1
ATOM 1644 O O . ALA A 1 205 ? 1.193 6.548 18.993 1.00 91.81 205 ALA A O 1
ATOM 1645 N N . GLU A 1 206 ? 2.883 5.469 17.980 1.00 89.38 206 GLU A N 1
ATOM 1646 C CA . GLU A 1 206 ? 2.129 4.249 17.675 1.00 89.38 206 GLU A CA 1
ATOM 1647 C C . GLU A 1 206 ? 1.690 3.515 18.951 1.00 89.38 206 GLU A C 1
ATOM 1649 O O . GLU A 1 206 ? 0.527 3.112 19.079 1.00 89.38 206 GLU A O 1
ATOM 1654 N N . ALA A 1 207 ? 2.583 3.416 19.938 1.00 90.50 207 ALA A N 1
ATOM 1655 C CA . ALA A 1 207 ? 2.275 2.824 21.232 1.00 90.50 207 ALA A CA 1
ATOM 1656 C C . ALA A 1 207 ? 1.201 3.612 21.994 1.00 90.50 207 ALA A C 1
ATOM 1658 O O . ALA A 1 207 ? 0.280 3.012 22.537 1.00 90.50 207 ALA A O 1
ATOM 1659 N N . LEU A 1 208 ? 1.272 4.945 22.004 1.00 89.50 208 LEU A N 1
ATOM 1660 C CA . LEU A 1 208 ? 0.283 5.833 22.626 1.00 89.50 208 LEU A CA 1
ATOM 1661 C C . LEU A 1 208 ? -1.074 5.783 21.925 1.00 89.50 208 LEU A C 1
ATOM 1663 O O . LEU A 1 208 ? -2.113 5.950 22.567 1.00 89.50 208 LEU A O 1
ATOM 1667 N N . ALA A 1 209 ? -1.075 5.573 20.612 1.00 84.81 209 ALA A N 1
ATOM 1668 C CA . ALA A 1 209 ? -2.302 5.418 19.852 1.00 84.81 209 ALA A CA 1
ATOM 1669 C C . ALA A 1 209 ? -2.981 4.062 20.104 1.00 84.81 209 ALA A C 1
ATOM 1671 O O . ALA A 1 209 ? -4.208 3.980 20.040 1.00 84.81 209 ALA A O 1
ATOM 1672 N N . SER A 1 210 ? -2.186 3.031 20.403 1.00 79.88 210 SER A N 1
ATOM 1673 C CA . SER A 1 210 ? -2.643 1.651 20.608 1.00 79.88 210 SER A CA 1
ATOM 1674 C C . SER A 1 210 ? -2.886 1.298 22.076 1.00 79.88 210 SER A C 1
ATOM 1676 O O . SER A 1 210 ? -3.654 0.384 22.372 1.00 79.88 210 SER A O 1
ATOM 1678 N N . ALA A 1 211 ? -2.242 2.002 23.009 1.00 74.50 211 ALA A N 1
ATOM 1679 C CA . ALA A 1 211 ? -2.440 1.809 24.435 1.00 74.50 211 ALA A CA 1
ATOM 1680 C C . ALA A 1 211 ? -3.895 2.145 24.786 1.00 74.50 211 ALA A C 1
ATOM 1682 O O . ALA A 1 211 ? -4.368 3.267 24.578 1.00 74.50 211 ALA A O 1
ATOM 1683 N N . GLY A 1 212 ? -4.611 1.150 25.312 1.00 66.81 212 GLY A N 1
ATOM 1684 C CA . GLY A 1 212 ? -5.867 1.372 26.021 1.00 66.81 212 GLY A CA 1
ATOM 1685 C C . GLY A 1 212 ? -5.641 2.214 27.282 1.00 66.81 212 GLY A C 1
ATOM 1686 O O . GLY A 1 212 ? -4.656 2.938 27.407 1.00 66.81 212 GLY A O 1
ATOM 1687 N N . GLU A 1 213 ? -6.542 2.114 28.251 1.00 59.88 213 GLU A N 1
ATOM 1688 C CA . GLU A 1 213 ? -6.387 2.744 29.572 1.00 59.88 213 GLU A CA 1
ATOM 1689 C C . GLU A 1 213 ? -5.316 2.015 30.411 1.00 59.88 213 GLU A C 1
ATOM 1691 O O . GLU A 1 213 ? -5.578 1.528 31.502 1.00 59.88 213 GLU A O 1
ATOM 1696 N N . CYS A 1 214 ? -4.094 1.882 29.885 1.00 60.56 214 CYS A N 1
ATOM 1697 C CA . CYS A 1 214 ? -2.947 1.486 30.691 1.00 60.56 214 CYS A CA 1
ATOM 1698 C C . CYS A 1 214 ? -2.697 2.580 31.737 1.00 60.56 214 CYS A C 1
ATOM 1700 O O . CYS A 1 214 ? -2.689 3.767 31.397 1.00 60.56 214 CYS A O 1
ATOM 1702 N N . GLY A 1 215 ? -2.489 2.171 32.991 1.00 72.69 215 GLY A N 1
ATOM 1703 C CA . GLY A 1 215 ? -2.173 3.078 34.090 1.00 72.69 215 GLY A CA 1
ATOM 1704 C C . GLY A 1 215 ? -0.955 3.946 33.769 1.00 72.69 215 GLY A C 1
ATOM 1705 O O . GLY A 1 215 ? 0.041 3.474 33.219 1.00 72.69 215 GLY A O 1
ATOM 1706 N N . GLU A 1 216 ? -1.049 5.228 34.105 1.00 72.31 216 GLU A N 1
ATOM 1707 C CA . GLU A 1 216 ? -0.086 6.268 33.725 1.00 72.31 216 GLU A CA 1
ATOM 1708 C C . GLU A 1 216 ? 1.341 5.978 34.232 1.00 72.31 216 GLU A C 1
ATOM 1710 O O . GLU A 1 216 ? 2.315 6.259 33.532 1.00 72.31 216 GLU A O 1
ATOM 1715 N N . GLY A 1 217 ? 1.469 5.302 35.381 1.00 75.81 217 GLY A N 1
ATOM 1716 C CA . GLY A 1 217 ? 2.754 4.948 35.995 1.00 75.81 217 GLY A CA 1
ATOM 1717 C C . GLY A 1 217 ? 3.619 3.955 35.203 1.00 75.81 217 GLY A C 1
ATOM 1718 O O . GLY A 1 217 ? 4.842 4.022 35.288 1.00 75.81 217 GLY A O 1
ATOM 1719 N N . ASP A 1 218 ? 3.032 3.075 34.383 1.00 84.94 218 ASP A N 1
ATOM 1720 C CA . ASP A 1 218 ? 3.801 2.077 33.611 1.00 84.94 218 ASP A CA 1
ATOM 1721 C C . ASP A 1 218 ? 4.203 2.591 32.211 1.00 84.94 218 ASP A C 1
ATOM 1723 O O . ASP A 1 218 ? 5.028 2.009 31.497 1.00 84.94 218 ASP A O 1
ATOM 1727 N N . MET A 1 219 ? 3.659 3.743 31.799 1.00 88.81 219 MET A N 1
ATOM 1728 C CA . MET A 1 219 ? 3.833 4.240 30.435 1.00 88.81 219 MET A CA 1
ATOM 1729 C C . MET A 1 219 ? 5.235 4.775 30.155 1.00 88.81 219 MET A C 1
ATOM 1731 O O . MET A 1 219 ? 5.725 4.582 29.046 1.00 88.81 219 MET A O 1
ATOM 1735 N N . ALA A 1 220 ? 5.923 5.383 31.126 1.00 91.31 220 ALA A N 1
ATOM 1736 C CA . ALA A 1 220 ? 7.293 5.866 30.921 1.00 91.31 220 ALA A CA 1
ATOM 1737 C C . ALA A 1 220 ? 8.289 4.714 30.705 1.00 91.31 220 ALA A C 1
ATOM 1739 O O . ALA A 1 220 ? 9.091 4.740 29.766 1.00 91.31 220 ALA A O 1
ATOM 1740 N N . LYS A 1 221 ? 8.193 3.659 31.524 1.00 93.38 221 LYS A N 1
ATOM 1741 C CA . LYS A 1 221 ? 9.024 2.453 31.402 1.00 93.38 221 LYS A CA 1
ATOM 1742 C C . LYS A 1 221 ? 8.758 1.732 30.081 1.00 93.38 221 LYS A C 1
ATOM 1744 O O . LYS A 1 221 ? 9.695 1.353 29.374 1.00 93.38 221 LYS A O 1
ATOM 1749 N N . LYS A 1 222 ? 7.483 1.605 29.707 1.00 93.31 222 LYS A N 1
ATOM 1750 C CA . LYS A 1 222 ? 7.070 1.040 28.420 1.00 93.31 222 LYS A CA 1
ATOM 1751 C C . LYS A 1 222 ? 7.559 1.881 27.236 1.00 93.31 222 LYS A C 1
ATOM 1753 O O . LYS A 1 222 ? 8.112 1.323 26.293 1.00 93.31 222 LYS A O 1
ATOM 1758 N N . ALA A 1 223 ? 7.420 3.206 27.296 1.00 94.56 223 ALA A N 1
ATOM 1759 C CA . ALA A 1 223 ? 7.891 4.128 26.264 1.00 94.56 223 ALA A CA 1
ATOM 1760 C C . ALA A 1 223 ? 9.409 4.030 26.056 1.00 94.56 223 ALA A C 1
ATOM 1762 O O . ALA A 1 223 ? 9.859 3.966 24.914 1.00 94.56 223 ALA A O 1
ATOM 1763 N N . TYR A 1 224 ? 10.187 3.927 27.140 1.00 96.12 224 TYR A N 1
ATOM 1764 C CA . TYR A 1 224 ? 11.631 3.690 27.067 1.00 96.12 224 TYR A CA 1
ATOM 1765 C C . TYR A 1 224 ? 11.955 2.403 26.299 1.00 96.12 224 TYR A C 1
ATOM 1767 O O . TYR A 1 224 ? 12.763 2.424 25.371 1.00 96.12 224 TYR A O 1
ATOM 1775 N N . TRP A 1 225 ? 11.320 1.285 26.669 1.00 96.12 225 TRP A N 1
ATOM 1776 C CA . TRP A 1 225 ? 11.580 -0.016 26.048 1.00 96.12 225 TRP A CA 1
ATOM 1777 C C . TRP A 1 225 ? 11.199 -0.029 24.563 1.00 96.12 225 TRP A C 1
ATOM 1779 O O . TRP A 1 225 ? 11.962 -0.514 23.729 1.00 96.12 225 TRP A O 1
ATOM 1789 N N . ILE A 1 226 ? 10.054 0.571 24.226 1.00 96.19 226 ILE A N 1
ATOM 1790 C CA . ILE A 1 226 ? 9.563 0.693 22.849 1.00 96.19 226 ILE A CA 1
ATOM 1791 C C . ILE A 1 226 ? 10.511 1.546 22.005 1.00 96.19 226 ILE A C 1
ATOM 1793 O O . ILE A 1 226 ? 10.944 1.098 20.944 1.00 96.19 226 ILE A O 1
ATOM 1797 N N . ALA A 1 227 ? 10.882 2.737 22.486 1.00 97.25 227 ALA A N 1
ATOM 1798 C CA . ALA A 1 227 ? 11.812 3.616 21.783 1.00 97.25 227 ALA A CA 1
ATOM 1799 C C . ALA A 1 227 ? 13.168 2.935 21.573 1.00 97.25 227 ALA A C 1
ATOM 1801 O O . ALA A 1 227 ? 13.668 2.898 20.451 1.00 97.25 227 ALA A O 1
ATOM 1802 N N . ARG A 1 228 ? 13.726 2.326 22.627 1.00 97.56 228 ARG A N 1
ATOM 1803 C CA . ARG A 1 228 ? 15.000 1.600 22.566 1.00 97.56 228 ARG A CA 1
ATOM 1804 C C . ARG A 1 228 ? 14.976 0.493 21.513 1.00 97.56 228 ARG A C 1
ATOM 1806 O O . ARG A 1 228 ? 15.885 0.424 20.694 1.00 97.56 228 ARG A O 1
ATOM 1813 N N . ASN A 1 229 ? 13.965 -0.371 21.530 1.00 96.62 229 ASN A N 1
ATOM 1814 C CA . ASN A 1 229 ? 13.903 -1.503 20.606 1.00 96.62 229 ASN A CA 1
ATOM 1815 C C . ASN A 1 229 ? 13.687 -1.058 19.158 1.00 96.62 229 ASN A C 1
ATOM 1817 O O . ASN A 1 229 ? 14.311 -1.609 18.252 1.00 96.62 229 ASN A O 1
ATOM 1821 N N . ALA A 1 230 ? 12.841 -0.048 18.941 1.00 96.56 230 ALA A N 1
ATOM 1822 C CA . ALA A 1 230 ? 12.613 0.508 17.613 1.00 96.56 230 ALA A CA 1
ATOM 1823 C C . ALA A 1 230 ? 13.890 1.132 17.035 1.00 96.56 230 ALA A C 1
ATOM 1825 O O . ALA A 1 230 ? 14.243 0.845 15.893 1.00 96.56 230 ALA A O 1
ATOM 1826 N N . MET A 1 231 ? 14.614 1.925 17.833 1.00 97.88 231 MET A N 1
ATOM 1827 C CA . MET A 1 231 ? 15.887 2.509 17.412 1.00 97.88 231 MET A CA 1
ATOM 1828 C C . MET A 1 231 ? 16.962 1.444 17.182 1.00 97.88 231 MET A C 1
ATOM 1830 O O . MET A 1 231 ? 17.651 1.516 16.177 1.00 97.88 231 MET A O 1
ATOM 1834 N N . ASN A 1 232 ? 17.079 0.425 18.045 1.00 94.81 232 ASN A N 1
ATOM 1835 C CA . ASN A 1 232 ? 18.027 -0.678 17.836 1.00 94.81 232 ASN A CA 1
ATOM 1836 C C . ASN A 1 232 ? 17.795 -1.341 16.471 1.00 94.81 232 ASN A C 1
ATOM 1838 O O . ASN A 1 232 ? 18.711 -1.407 15.653 1.00 94.81 232 ASN A O 1
ATOM 1842 N N . LYS A 1 233 ? 16.544 -1.717 16.184 1.00 92.81 233 LYS A N 1
ATOM 1843 C CA . LYS A 1 233 ? 16.160 -2.308 14.899 1.00 92.81 233 LYS A CA 1
ATOM 1844 C C . LYS A 1 233 ? 16.430 -1.365 13.724 1.00 92.81 233 LYS A C 1
ATOM 1846 O O . LYS A 1 233 ? 16.857 -1.807 12.662 1.00 92.81 233 LYS A O 1
ATOM 1851 N N . ALA A 1 234 ? 16.170 -0.067 13.871 1.00 93.75 234 ALA A N 1
ATOM 1852 C CA . ALA A 1 234 ? 16.468 0.903 12.820 1.00 93.75 234 ALA A CA 1
ATOM 1853 C C . ALA A 1 234 ? 17.978 1.072 12.605 1.00 93.75 234 ALA A C 1
ATOM 1855 O O . ALA A 1 234 ? 18.415 1.101 11.461 1.00 93.75 234 ALA A O 1
ATOM 1856 N N . SER A 1 235 ? 18.772 1.101 13.676 1.00 93.44 235 SER A N 1
ATOM 1857 C CA . SER A 1 235 ? 20.231 1.206 13.607 1.00 93.44 235 SER A CA 1
ATOM 1858 C C . SER A 1 235 ? 20.875 -0.018 12.955 1.00 93.44 235 SER A C 1
ATOM 1860 O O . SER A 1 235 ? 21.825 0.134 12.198 1.00 93.44 235 SER A O 1
ATOM 1862 N N . GLU A 1 236 ? 20.335 -1.220 13.182 1.00 89.38 236 GLU A N 1
ATOM 1863 C CA . GLU A 1 236 ? 20.777 -2.443 12.502 1.00 89.38 236 GLU A CA 1
ATOM 1864 C C . GLU A 1 236 ? 20.560 -2.341 10.992 1.00 89.38 236 GLU A C 1
ATOM 1866 O O . GLU A 1 236 ? 21.466 -2.654 10.227 1.00 89.38 236 GLU A O 1
ATOM 1871 N N . ASN A 1 237 ? 19.402 -1.826 10.565 1.00 85.69 237 ASN A N 1
ATOM 1872 C CA . ASN A 1 237 ? 19.137 -1.588 9.146 1.00 85.69 237 ASN A CA 1
ATOM 1873 C C . ASN A 1 237 ? 20.011 -0.460 8.577 1.00 85.69 237 ASN A C 1
ATOM 1875 O O . ASN A 1 237 ? 20.447 -0.559 7.441 1.00 85.69 237 ASN A O 1
ATOM 1879 N N . ALA A 1 238 ? 20.264 0.605 9.343 1.00 85.75 238 ALA A N 1
ATOM 1880 C CA . ALA A 1 238 ? 21.056 1.750 8.890 1.00 85.75 238 ALA A CA 1
ATOM 1881 C C . ALA A 1 238 ? 22.556 1.436 8.772 1.00 85.75 238 ALA A C 1
ATOM 1883 O O . ALA A 1 238 ? 23.253 2.062 7.986 1.00 85.75 238 ALA A O 1
ATOM 1884 N N . ARG A 1 239 ? 23.058 0.460 9.540 1.00 83.88 239 ARG A N 1
ATOM 1885 C CA . ARG A 1 239 ? 24.442 -0.035 9.437 1.00 83.88 239 ARG A CA 1
ATOM 1886 C C . ARG A 1 239 ? 24.695 -0.865 8.178 1.00 83.88 239 ARG A C 1
ATOM 1888 O O . ARG A 1 239 ? 25.846 -1.163 7.882 1.00 83.88 239 ARG A O 1
ATOM 1895 N N . GLN A 1 240 ? 23.641 -1.293 7.494 1.00 81.50 240 GLN A N 1
ATOM 1896 C CA . GLN A 1 240 ? 23.726 -2.184 6.351 1.00 81.50 240 GLN A CA 1
ATOM 1897 C C . GLN A 1 240 ? 23.404 -1.411 5.074 1.00 81.50 240 GLN A C 1
ATOM 1899 O O . GLN A 1 240 ? 22.264 -1.005 4.861 1.00 81.50 240 GLN A O 1
ATOM 1904 N N . ASN A 1 241 ? 24.396 -1.248 4.204 1.00 80.25 241 ASN A N 1
ATOM 1905 C CA . ASN A 1 241 ? 24.190 -0.696 2.865 1.00 80.25 241 ASN A CA 1
ATOM 1906 C C . ASN A 1 241 ? 23.316 -1.642 2.016 1.00 80.25 241 ASN A C 1
ATOM 1908 O O . ASN A 1 241 ? 22.337 -1.214 1.401 1.00 80.25 241 ASN A O 1
ATOM 1912 N N . ILE A 1 242 ? 23.587 -2.952 2.070 1.00 78.94 242 ILE A N 1
ATOM 1913 C CA . ILE A 1 242 ? 22.684 -3.997 1.574 1.00 78.94 242 ILE A CA 1
ATOM 1914 C C . ILE A 1 242 ? 21.781 -4.482 2.705 1.00 78.94 242 ILE A C 1
ATOM 1916 O O . ILE A 1 242 ? 22.225 -5.123 3.653 1.00 78.94 242 ILE A O 1
ATOM 1920 N N . ARG A 1 243 ? 20.476 -4.244 2.570 1.00 77.56 243 ARG A N 1
ATOM 1921 C CA . ARG A 1 243 ? 19.474 -4.673 3.550 1.00 77.56 243 ARG A CA 1
ATOM 1922 C C . ARG A 1 243 ? 19.468 -6.197 3.729 1.00 77.56 243 ARG A C 1
ATOM 1924 O O . ARG A 1 243 ? 18.976 -6.919 2.860 1.00 77.56 243 ARG A O 1
ATOM 1931 N N . VAL A 1 244 ? 19.900 -6.672 4.896 1.00 77.50 244 VAL A N 1
ATOM 1932 C CA . VAL A 1 244 ? 19.811 -8.082 5.288 1.00 77.50 244 VAL A CA 1
ATOM 1933 C C . VAL A 1 244 ? 18.494 -8.310 6.046 1.00 77.50 244 VAL A C 1
ATOM 1935 O O . VAL A 1 244 ? 18.125 -7.520 6.920 1.00 77.50 244 VAL A O 1
ATOM 1938 N N . PRO A 1 245 ? 17.713 -9.355 5.724 1.00 80.00 245 PRO A N 1
ATOM 1939 C CA . PRO A 1 245 ? 16.521 -9.689 6.492 1.00 80.00 245 PRO A CA 1
ATOM 1940 C C . PRO A 1 245 ? 16.859 -9.990 7.956 1.00 80.00 245 PRO A C 1
ATOM 1942 O O . PRO A 1 245 ? 17.826 -10.685 8.236 1.00 80.00 245 PRO A O 1
ATOM 1945 N N . ALA A 1 246 ? 16.001 -9.572 8.890 1.00 75.69 246 ALA A N 1
ATOM 1946 C CA . ALA A 1 246 ? 16.238 -9.746 10.329 1.00 75.69 246 ALA A CA 1
ATOM 1947 C C . ALA A 1 246 ? 16.388 -11.211 10.799 1.00 75.69 246 ALA A C 1
ATOM 1949 O O . ALA A 1 246 ? 16.832 -11.443 11.914 1.00 75.69 246 ALA A O 1
ATOM 1950 N N . TRP A 1 247 ? 15.978 -12.195 9.990 1.00 81.75 247 TRP A N 1
ATOM 1951 C CA . TRP A 1 247 ? 16.153 -13.620 10.296 1.00 81.75 247 TRP A CA 1
ATOM 1952 C C . TRP A 1 247 ? 17.522 -14.162 9.870 1.00 81.75 247 TRP A C 1
ATOM 1954 O O . TRP A 1 247 ? 17.956 -15.194 10.379 1.00 81.75 247 TRP A O 1
ATOM 1964 N N . ALA A 1 248 ? 18.204 -13.488 8.943 1.00 79.56 248 ALA A N 1
ATOM 1965 C CA . ALA A 1 248 ? 19.547 -13.839 8.514 1.00 79.56 248 ALA A CA 1
ATOM 1966 C C . ALA A 1 248 ? 20.529 -13.220 9.514 1.00 79.56 248 ALA A C 1
ATOM 1968 O O . ALA A 1 248 ? 21.130 -12.178 9.272 1.00 79.56 248 ALA A O 1
ATOM 1969 N N . ASN A 1 249 ? 20.607 -13.838 10.694 1.00 63.94 249 ASN A N 1
ATOM 1970 C CA . ASN A 1 249 ? 21.522 -13.440 11.754 1.00 63.94 249 ASN A CA 1
ATOM 1971 C C . ASN A 1 249 ? 22.965 -13.554 11.246 1.00 63.94 249 ASN A C 1
ATOM 1973 O O . ASN A 1 249 ? 23.512 -14.648 11.142 1.00 63.94 249 ASN A O 1
ATOM 1977 N N . GLY A 1 250 ? 23.568 -12.416 10.922 1.00 69.19 250 GLY A N 1
ATOM 1978 C CA . GLY A 1 250 ? 24.955 -12.304 10.498 1.00 69.19 250 GLY A CA 1
ATOM 1979 C C . GLY A 1 250 ? 25.272 -10.852 10.176 1.00 69.19 250 GLY A C 1
ATOM 1980 O O . GLY A 1 250 ? 24.438 -10.134 9.622 1.00 69.19 250 GLY A O 1
ATOM 1981 N N . SER A 1 251 ? 26.469 -10.395 10.539 1.00 66.94 251 SER A N 1
ATOM 1982 C CA . SER A 1 251 ? 27.027 -9.206 9.903 1.00 66.94 251 SER A CA 1
ATOM 1983 C C . SER A 1 251 ? 27.079 -9.503 8.408 1.00 66.94 251 SER A C 1
ATOM 1985 O O . SER A 1 251 ? 27.762 -10.445 8.002 1.00 66.94 251 SER A O 1
ATOM 1987 N N . GLY A 1 252 ? 26.316 -8.757 7.602 1.00 67.94 252 GLY A N 1
ATOM 1988 C CA . GLY A 1 252 ? 26.488 -8.795 6.153 1.00 67.94 252 GLY A CA 1
ATOM 1989 C C . GLY A 1 252 ? 27.963 -8.562 5.800 1.00 67.94 252 GLY A C 1
ATOM 1990 O O . GLY A 1 252 ? 28.702 -8.022 6.632 1.00 67.94 252 GLY A O 1
ATOM 1991 N N . PRO A 1 253 ? 28.417 -8.997 4.614 1.00 74.44 253 PRO A N 1
ATOM 1992 C CA . PRO A 1 253 ? 29.788 -8.740 4.193 1.00 74.44 253 PRO A CA 1
ATOM 1993 C C . PRO A 1 253 ? 30.097 -7.246 4.351 1.00 74.44 253 PRO A C 1
ATOM 1995 O O . PRO A 1 253 ? 29.302 -6.404 3.932 1.00 74.44 253 PRO A O 1
ATOM 1998 N N . SER A 1 254 ? 31.214 -6.928 5.010 1.00 77.12 254 SER A N 1
ATOM 1999 C CA . SER A 1 254 ? 31.668 -5.546 5.144 1.00 77.12 254 SER A CA 1
ATOM 2000 C C . SER A 1 254 ? 31.936 -4.994 3.752 1.00 77.12 254 SER A C 1
ATOM 2002 O O . SER A 1 254 ? 32.752 -5.542 3.012 1.00 77.12 254 SER A O 1
ATOM 2004 N N . GLU A 1 255 ? 31.232 -3.930 3.389 1.00 80.19 255 GLU A N 1
ATOM 2005 C CA . GLU A 1 255 ? 31.466 -3.262 2.119 1.00 80.19 255 GLU A CA 1
ATOM 2006 C C . GLU A 1 255 ? 32.739 -2.422 2.194 1.00 80.19 255 GLU A C 1
ATOM 2008 O O . GLU A 1 255 ? 33.029 -1.779 3.205 1.00 80.19 255 GLU A O 1
ATOM 2013 N N . VAL A 1 256 ? 33.493 -2.437 1.100 1.00 84.69 256 VAL A N 1
ATOM 2014 C CA . VAL A 1 256 ? 34.655 -1.575 0.895 1.00 84.69 256 VAL A CA 1
ATOM 2015 C C . VAL A 1 256 ? 34.214 -0.455 -0.040 1.00 84.69 256 VAL A C 1
ATOM 2017 O O . VAL A 1 256 ? 33.572 -0.721 -1.056 1.00 84.69 256 VAL A O 1
ATOM 2020 N N . SER A 1 257 ? 34.518 0.798 0.311 1.00 87.06 257 SER A N 1
ATOM 2021 C CA . SER A 1 257 ? 34.243 1.928 -0.583 1.00 87.06 257 SER A CA 1
ATOM 2022 C C . SER A 1 257 ? 34.979 1.730 -1.907 1.00 87.06 257 SER A C 1
ATOM 2024 O O . SER A 1 257 ? 36.157 1.385 -1.901 1.00 87.06 257 SER A O 1
ATOM 2026 N N . ILE A 1 258 ? 34.321 2.001 -3.036 1.00 86.94 258 ILE A N 1
ATOM 2027 C CA . ILE A 1 258 ? 34.960 1.972 -4.364 1.00 86.94 258 ILE A CA 1
ATOM 2028 C C . ILE A 1 258 ? 36.095 3.013 -4.446 1.00 86.94 258 ILE A C 1
ATOM 2030 O O . ILE A 1 258 ? 37.097 2.803 -5.114 1.00 86.94 258 ILE A O 1
ATOM 2034 N N . SER A 1 259 ? 36.000 4.093 -3.675 1.00 87.81 259 SER A N 1
ATOM 2035 C CA . SER A 1 259 ? 37.050 5.107 -3.558 1.00 87.81 259 SER A CA 1
ATOM 2036 C C . SER A 1 259 ? 38.166 4.740 -2.568 1.00 87.81 259 SER A C 1
ATOM 2038 O O . SER A 1 259 ? 38.990 5.591 -2.240 1.00 87.81 259 SER A O 1
ATOM 2040 N N . ALA A 1 260 ? 38.149 3.539 -1.976 1.00 89.31 260 ALA A N 1
ATOM 2041 C CA . ALA A 1 260 ? 39.202 3.134 -1.053 1.00 89.31 260 ALA A CA 1
ATOM 2042 C C . ALA A 1 260 ? 40.518 2.944 -1.833 1.00 89.31 260 ALA A C 1
ATOM 2044 O O . ALA A 1 260 ? 40.501 2.261 -2.864 1.00 89.31 260 ALA A O 1
ATOM 2045 N N . PRO A 1 261 ? 41.640 3.527 -1.366 1.00 89.19 261 PRO A N 1
ATOM 2046 C CA . PRO A 1 261 ? 42.930 3.355 -2.018 1.00 89.19 261 PRO A CA 1
ATOM 2047 C C . PRO A 1 261 ? 43.395 1.897 -1.917 1.00 89.19 261 PRO A C 1
ATOM 2049 O O . PRO A 1 261 ? 43.201 1.228 -0.896 1.00 89.19 261 PRO A O 1
ATOM 2052 N N . LEU A 1 262 ? 44.012 1.411 -2.987 1.00 86.62 262 LEU A N 1
ATOM 2053 C CA . LEU A 1 262 ? 44.595 0.084 -3.113 1.00 86.62 262 LEU A CA 1
ATOM 2054 C C . LEU A 1 262 ? 46.118 0.186 -2.978 1.00 86.62 262 LEU A C 1
ATOM 2056 O O . LEU A 1 262 ? 46.831 0.440 -3.943 1.00 86.62 262 LEU A O 1
ATOM 2060 N N . GLY A 1 263 ? 46.628 -0.071 -1.772 1.00 87.56 263 GLY A N 1
ATOM 2061 C CA . GLY A 1 263 ? 48.066 -0.038 -1.493 1.00 87.56 263 GLY A CA 1
ATOM 2062 C C . GLY A 1 263 ? 48.593 1.366 -1.181 1.00 87.56 263 GLY A C 1
ATOM 2063 O O . GLY A 1 263 ? 47.882 2.175 -0.590 1.00 87.56 263 GLY A O 1
ATOM 2064 N N . ASN A 1 264 ? 49.865 1.612 -1.512 1.00 78.19 264 ASN A N 1
ATOM 2065 C CA . ASN A 1 264 ? 50.558 2.885 -1.250 1.00 78.19 264 ASN A CA 1
ATOM 2066 C C . ASN A 1 264 ? 50.484 3.870 -2.425 1.00 78.19 264 ASN A C 1
ATOM 2068 O O . ASN A 1 264 ? 50.886 5.022 -2.273 1.00 78.19 264 ASN A O 1
ATOM 2072 N N . ASP A 1 265 ? 49.997 3.414 -3.575 1.00 66.75 265 ASP A N 1
ATOM 2073 C CA . ASP A 1 265 ? 49.850 4.231 -4.772 1.00 66.75 265 ASP A CA 1
ATOM 2074 C C . ASP A 1 265 ? 48.459 4.890 -4.753 1.00 66.75 265 ASP A C 1
ATOM 2076 O O . ASP A 1 265 ? 47.520 4.336 -4.181 1.00 66.75 265 ASP A O 1
ATOM 2080 N N . GLU A 1 266 ? 48.297 6.067 -5.369 1.00 83.69 266 GLU A N 1
ATOM 2081 C CA . GLU A 1 266 ? 47.033 6.845 -5.420 1.00 83.69 266 GLU A CA 1
ATOM 2082 C C . GLU A 1 266 ? 45.880 6.142 -6.180 1.00 83.69 266 GLU A C 1
ATOM 2084 O O . GLU A 1 266 ? 44.888 6.766 -6.546 1.00 83.69 266 GLU A O 1
ATOM 2089 N N . LEU A 1 267 ? 46.003 4.839 -6.428 1.00 82.81 267 LEU A N 1
ATOM 2090 C CA . LEU A 1 267 ? 45.092 4.016 -7.205 1.00 82.81 267 LEU A CA 1
ATOM 2091 C C . LEU A 1 267 ? 43.924 3.555 -6.329 1.00 82.81 267 LEU A C 1
ATOM 2093 O O . LEU A 1 267 ? 44.121 3.029 -5.235 1.00 82.81 267 LEU A O 1
ATOM 2097 N N . THR A 1 268 ? 42.696 3.731 -6.799 1.00 90.25 268 THR A N 1
ATOM 2098 C CA . THR A 1 268 ? 41.477 3.338 -6.081 1.00 90.25 268 THR A CA 1
ATOM 2099 C C . THR A 1 268 ? 40.838 2.085 -6.686 1.00 90.25 268 THR A C 1
ATOM 2101 O O . THR A 1 268 ? 41.145 1.675 -7.806 1.00 90.25 268 THR A O 1
ATOM 2104 N N . LEU A 1 269 ? 39.915 1.453 -5.952 1.00 83.50 269 LEU A N 1
ATOM 2105 C CA . LEU A 1 269 ? 39.056 0.386 -6.493 1.00 83.50 269 LEU A CA 1
ATOM 2106 C C . LEU A 1 269 ? 38.258 0.858 -7.724 1.00 83.50 269 LEU A C 1
ATOM 2108 O O . LEU A 1 269 ? 37.972 0.046 -8.603 1.00 83.50 269 LEU A O 1
ATOM 2112 N N . GLU A 1 270 ? 37.922 2.149 -7.799 1.00 87.06 270 GLU A N 1
ATOM 2113 C CA . GLU A 1 270 ? 37.270 2.766 -8.955 1.00 87.06 270 GLU A CA 1
ATOM 2114 C C . GLU A 1 270 ? 38.140 2.667 -10.199 1.00 87.06 270 GLU A C 1
ATOM 2116 O O . GLU A 1 270 ? 37.654 2.216 -11.227 1.00 87.06 270 GLU A O 1
ATOM 2121 N N . ASP A 1 271 ? 39.426 2.998 -10.090 1.00 83.12 271 ASP A N 1
ATOM 2122 C CA . ASP A 1 271 ? 40.357 2.997 -11.222 1.00 83.12 271 ASP A CA 1
ATOM 2123 C C . ASP A 1 271 ? 40.558 1.589 -11.797 1.00 83.12 271 ASP A C 1
ATOM 2125 O O . ASP A 1 271 ? 40.696 1.410 -13.005 1.00 83.12 271 ASP A O 1
ATOM 2129 N N . VAL A 1 272 ? 40.501 0.564 -10.939 1.00 81.06 272 VAL A N 1
ATOM 2130 C CA . VAL A 1 272 ? 40.561 -0.845 -11.359 1.00 81.06 272 VAL A CA 1
ATOM 2131 C C . VAL A 1 272 ? 39.254 -1.294 -12.022 1.00 81.06 272 VAL A C 1
ATOM 2133 O O . VAL A 1 272 ? 39.279 -2.040 -13.000 1.00 81.06 272 VAL A O 1
ATOM 2136 N N . LEU A 1 273 ? 38.102 -0.861 -11.501 1.00 80.12 273 LEU A N 1
ATOM 2137 C CA . LEU A 1 273 ? 36.780 -1.239 -12.020 1.00 80.12 273 LEU A CA 1
ATOM 2138 C C . LEU A 1 273 ? 36.362 -0.438 -13.259 1.00 80.12 273 LEU A C 1
ATOM 2140 O O . LEU A 1 273 ? 35.579 -0.937 -14.066 1.00 80.12 273 LEU A O 1
ATOM 2144 N N . ALA A 1 274 ? 36.891 0.773 -13.420 1.00 77.38 274 ALA A N 1
ATOM 2145 C CA . ALA A 1 274 ? 36.747 1.627 -14.594 1.00 77.38 274 ALA A CA 1
ATOM 2146 C C . ALA A 1 274 ? 37.649 1.186 -15.759 1.00 77.38 274 ALA A C 1
ATOM 2148 O O . ALA A 1 274 ? 37.721 1.894 -16.767 1.00 77.38 274 ALA A O 1
ATOM 2149 N N . GLY A 1 275 ? 38.304 0.022 -15.626 1.00 59.53 275 GLY A N 1
ATOM 2150 C CA . GLY A 1 275 ? 39.054 -0.642 -16.682 1.00 59.53 275 GLY A CA 1
ATOM 2151 C C . GLY A 1 275 ? 38.309 -0.588 -18.015 1.00 59.53 275 GLY A C 1
ATOM 2152 O O . GLY A 1 275 ? 37.095 -0.789 -18.070 1.00 59.53 275 GLY A O 1
ATOM 2153 N N . GLU A 1 276 ? 39.081 -0.239 -19.041 1.00 60.16 276 GLU A N 1
ATOM 2154 C CA . GLU A 1 276 ? 38.698 0.197 -20.383 1.00 60.16 276 GLU A CA 1
ATOM 2155 C C . GLU A 1 276 ? 37.425 -0.460 -20.944 1.00 60.16 276 GLU A C 1
ATOM 2157 O O . GLU A 1 276 ? 37.183 -1.646 -20.691 1.00 60.16 276 GLU A O 1
ATOM 2162 N N . PRO A 1 277 ? 36.610 0.269 -21.745 1.00 54.50 277 PRO A N 1
ATOM 2163 C CA . PRO A 1 277 ? 35.510 -0.351 -22.474 1.00 54.50 277 PRO A CA 1
ATOM 2164 C C . PRO A 1 277 ? 36.086 -1.557 -23.198 1.00 54.50 277 PRO A C 1
ATOM 2166 O O . PRO A 1 277 ? 36.950 -1.370 -24.051 1.00 54.50 277 PRO A O 1
ATOM 2169 N N . ALA A 1 278 ? 35.651 -2.758 -22.788 1.00 58.28 278 ALA A N 1
ATOM 2170 C CA . ALA A 1 278 ? 36.149 -4.017 -23.318 1.00 58.28 278 ALA A CA 1
ATOM 2171 C C . ALA A 1 278 ? 36.336 -3.839 -24.819 1.00 58.28 278 ALA A C 1
ATOM 2173 O O . ALA A 1 278 ? 35.356 -3.464 -25.482 1.00 58.28 278 ALA A O 1
ATOM 2174 N N . GLU A 1 279 ? 37.579 -3.994 -25.301 1.00 59.88 279 GLU A N 1
ATOM 2175 C CA . GLU A 1 279 ? 37.887 -3.916 -26.728 1.00 59.88 279 GLU A CA 1
ATOM 2176 C C . GLU A 1 279 ? 36.726 -4.563 -27.478 1.00 59.88 279 GLU A C 1
ATOM 2178 O O . GLU A 1 279 ? 36.301 -5.652 -27.066 1.00 59.88 279 GLU A O 1
ATOM 2183 N N . PRO A 1 280 ? 36.115 -3.855 -28.450 1.00 62.56 280 PRO A N 1
ATOM 2184 C CA . PRO A 1 280 ? 34.843 -4.254 -29.025 1.00 62.56 280 PRO A CA 1
ATOM 2185 C C . PRO A 1 280 ? 34.947 -5.715 -29.425 1.00 62.56 280 PRO A C 1
ATOM 2187 O O . PRO A 1 280 ? 35.682 -6.022 -30.358 1.00 62.56 280 PRO A O 1
ATOM 2190 N N . ASP A 1 281 ? 34.257 -6.576 -28.660 1.00 77.88 281 ASP A N 1
ATOM 2191 C CA . ASP A 1 281 ? 34.431 -8.028 -28.705 1.00 77.88 281 ASP A CA 1
ATOM 2192 C C . ASP A 1 281 ? 34.497 -8.431 -30.173 1.00 77.88 281 ASP A C 1
ATOM 2194 O O . ASP A 1 281 ? 33.541 -8.199 -30.920 1.00 77.88 281 ASP A O 1
ATOM 2198 N N . GLU A 1 282 ? 35.646 -8.942 -30.618 1.00 84.12 282 GLU A N 1
ATOM 2199 C CA . GLU A 1 282 ? 35.900 -9.221 -32.033 1.00 84.12 282 GLU A CA 1
ATOM 2200 C C . GLU A 1 282 ? 34.793 -10.103 -32.623 1.00 84.12 282 GLU A C 1
ATOM 2202 O O . GLU A 1 282 ? 34.477 -10.023 -33.812 1.00 84.12 282 GLU A O 1
ATOM 2207 N N . ARG A 1 283 ? 34.109 -10.882 -31.772 1.00 82.62 283 ARG A N 1
ATOM 2208 C CA . ARG A 1 283 ? 32.925 -11.670 -32.121 1.00 82.62 283 ARG A CA 1
ATOM 2209 C C . ARG A 1 283 ? 31.719 -10.815 -32.503 1.00 82.62 283 ARG A C 1
ATOM 2211 O O . ARG A 1 283 ? 30.968 -11.213 -33.393 1.00 82.62 283 ARG A O 1
ATOM 2218 N N . ILE A 1 284 ? 31.500 -9.668 -31.862 1.00 86.75 284 ILE A N 1
ATOM 2219 C CA . ILE A 1 284 ? 30.445 -8.703 -32.207 1.00 86.75 284 ILE A CA 1
ATOM 2220 C C . ILE A 1 284 ? 30.735 -8.081 -33.574 1.00 86.75 284 ILE A C 1
ATOM 2222 O O . ILE A 1 284 ? 29.827 -7.997 -34.406 1.00 86.75 284 ILE A O 1
ATOM 2226 N N . GLU A 1 285 ? 31.981 -7.697 -33.847 1.00 91.00 285 GLU A N 1
ATOM 2227 C CA . GLU A 1 285 ? 32.356 -7.159 -35.160 1.00 91.00 285 GLU A CA 1
ATOM 2228 C C . GLU A 1 285 ? 32.311 -8.233 -36.256 1.00 91.00 285 GLU A C 1
ATOM 2230 O O . GLU A 1 285 ? 31.740 -8.008 -37.328 1.00 91.00 285 GLU A O 1
ATOM 2235 N N . ALA A 1 286 ? 32.779 -9.449 -35.969 1.00 92.75 286 ALA A N 1
ATOM 2236 C CA . ALA A 1 286 ? 32.614 -10.607 -36.844 1.00 92.75 286 ALA A CA 1
ATOM 2237 C C . ALA A 1 286 ? 31.130 -10.899 -37.127 1.00 92.75 286 ALA A C 1
ATOM 2239 O O . ALA A 1 286 ? 30.750 -11.163 -38.270 1.00 92.75 286 ALA A O 1
ATOM 2240 N N . LEU A 1 287 ? 30.255 -10.785 -36.120 1.00 94.12 287 LEU A N 1
ATOM 2241 C CA . LEU A 1 287 ? 28.807 -10.918 -36.280 1.00 94.12 287 LEU A CA 1
ATOM 2242 C C . LEU A 1 287 ? 28.223 -9.830 -37.183 1.00 94.12 287 LEU A C 1
ATOM 2244 O O . LEU A 1 287 ? 27.411 -10.152 -38.052 1.00 94.12 287 LEU A O 1
ATOM 2248 N N . ARG A 1 288 ? 28.644 -8.569 -37.032 1.00 92.88 288 ARG A N 1
ATOM 2249 C CA . ARG A 1 288 ? 28.218 -7.459 -37.904 1.00 92.88 288 ARG A CA 1
ATOM 2250 C C . ARG A 1 288 ? 28.633 -7.704 -39.356 1.00 92.88 288 ARG A C 1
ATOM 2252 O O . ARG A 1 288 ? 27.787 -7.606 -40.250 1.00 92.88 288 ARG A O 1
ATOM 2259 N N . ARG A 1 289 ? 29.889 -8.107 -39.593 1.00 94.88 289 ARG A N 1
ATOM 2260 C CA . ARG A 1 289 ? 30.408 -8.452 -40.932 1.00 94.88 289 ARG A CA 1
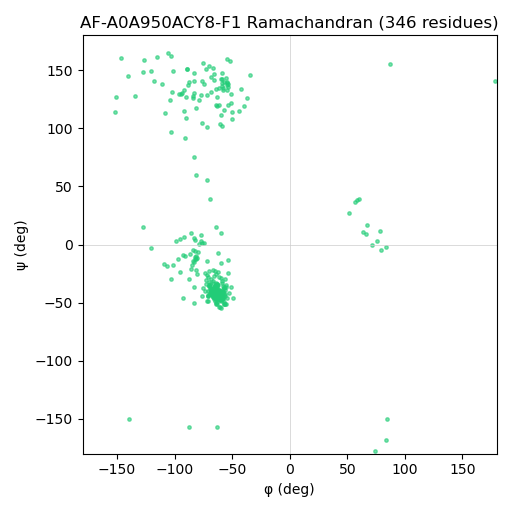ATOM 2261 C C . ARG A 1 289 ? 29.668 -9.644 -41.545 1.00 94.88 289 ARG A C 1
ATOM 2263 O O . ARG A 1 289 ? 29.227 -9.580 -42.695 1.00 94.88 289 ARG A O 1
ATOM 2270 N N . ALA A 1 290 ? 29.451 -10.704 -40.769 1.00 96.06 290 ALA A N 1
ATOM 2271 C CA . ALA A 1 290 ? 28.724 -11.891 -41.209 1.00 96.06 290 ALA A CA 1
ATOM 2272 C C . ALA A 1 290 ? 27.250 -11.587 -41.534 1.00 96.06 290 ALA A C 1
ATOM 2274 O O . ALA A 1 290 ? 26.726 -12.050 -42.552 1.00 96.06 290 ALA A O 1
ATOM 2275 N N . LEU A 1 291 ? 26.583 -10.767 -40.716 1.00 95.94 291 LEU A N 1
ATOM 2276 C CA . LEU A 1 291 ? 25.198 -10.353 -40.943 1.00 95.94 291 LEU A CA 1
ATOM 2277 C C . LEU A 1 291 ? 25.065 -9.519 -42.227 1.00 95.94 291 LEU A C 1
ATOM 2279 O O . LEU A 1 291 ? 24.101 -9.703 -42.971 1.00 95.94 291 LEU A O 1
ATOM 2283 N N . ALA A 1 292 ? 26.040 -8.653 -42.524 1.00 95.62 292 ALA A N 1
ATOM 2284 C CA . ALA A 1 292 ? 26.054 -7.831 -43.734 1.00 95.62 292 ALA A CA 1
ATOM 2285 C C . ALA A 1 292 ? 26.118 -8.666 -45.026 1.00 95.62 292 ALA A C 1
ATOM 2287 O O . ALA A 1 292 ? 25.458 -8.309 -46.004 1.00 95.62 292 ALA A O 1
ATOM 2288 N N . ARG A 1 293 ? 26.843 -9.794 -45.007 1.00 96.75 293 ARG A N 1
ATOM 2289 C CA . ARG A 1 293 ? 26.996 -10.724 -46.143 1.00 96.75 293 ARG A CA 1
ATOM 2290 C C . ARG A 1 293 ? 25.834 -11.718 -46.308 1.00 96.75 293 ARG A C 1
ATOM 2292 O O . ARG A 1 293 ? 25.766 -12.427 -47.311 1.00 96.75 293 ARG A O 1
ATOM 2299 N N . LEU A 1 294 ? 24.924 -11.810 -45.337 1.00 97.12 294 LEU A N 1
ATOM 2300 C CA . LEU A 1 294 ? 23.776 -12.717 -45.399 1.00 97.12 294 LEU A CA 1
ATOM 2301 C C . LEU A 1 294 ? 22.785 -12.261 -46.500 1.00 97.12 294 LEU A C 1
ATOM 2303 O O . LEU A 1 294 ? 22.566 -11.057 -46.652 1.00 97.12 294 LEU A O 1
ATOM 2307 N N . PRO A 1 295 ? 22.112 -13.173 -47.240 1.00 97.56 295 PRO A N 1
ATOM 2308 C CA . PRO A 1 295 ? 21.119 -12.773 -48.239 1.00 97.56 295 PRO A CA 1
ATOM 2309 C C . PRO A 1 295 ? 20.033 -11.865 -47.654 1.00 97.56 295 PRO A C 1
ATOM 2311 O O . PRO A 1 295 ? 19.521 -12.151 -46.570 1.00 97.56 295 PRO A O 1
ATOM 2314 N N . GLY A 1 296 ? 19.630 -10.823 -48.393 1.00 96.88 296 GLY A N 1
ATOM 2315 C CA . GLY A 1 296 ? 18.763 -9.746 -47.887 1.00 96.88 296 GLY A CA 1
ATOM 2316 C C . GLY A 1 296 ? 17.510 -10.231 -47.149 1.00 96.88 296 GLY A C 1
ATOM 2317 O O . GLY A 1 296 ? 17.271 -9.818 -46.020 1.00 96.88 296 GLY A O 1
ATOM 2318 N N . LYS A 1 297 ? 16.787 -11.209 -47.715 1.00 96.81 297 LYS A N 1
ATOM 2319 C CA . LYS A 1 297 ? 15.586 -11.798 -47.086 1.00 96.81 297 LYS A CA 1
ATOM 2320 C C . LYS A 1 297 ? 15.879 -12.531 -45.771 1.00 96.81 297 LYS A C 1
ATOM 2322 O O . LYS A 1 297 ? 15.052 -12.532 -44.868 1.00 96.81 297 LYS A O 1
ATOM 2327 N N . SER A 1 298 ? 17.032 -13.189 -45.658 1.00 97.44 298 SER A N 1
ATOM 2328 C CA . SER A 1 298 ? 17.450 -13.866 -44.423 1.00 97.44 298 SER A CA 1
ATOM 2329 C C . SER A 1 298 ? 17.922 -12.863 -43.373 1.00 97.44 298 SER A C 1
ATOM 2331 O O . SER A 1 298 ? 17.642 -13.046 -42.191 1.00 97.44 298 SER A O 1
ATOM 2333 N N . ARG A 1 299 ? 18.619 -11.806 -43.813 1.00 98.00 299 ARG A N 1
ATOM 2334 C CA . ARG A 1 299 ? 19.116 -10.722 -42.961 1.00 98.00 299 ARG A CA 1
ATOM 2335 C C . ARG A 1 299 ? 17.960 -9.970 -42.313 1.00 98.00 299 ARG A C 1
ATOM 2337 O O . ARG A 1 299 ? 17.919 -9.866 -41.095 1.00 98.00 299 ARG A O 1
ATOM 2344 N N . GLU A 1 300 ? 16.994 -9.542 -43.119 1.00 97.19 300 GLU A N 1
ATOM 2345 C CA . GLU A 1 300 ? 15.788 -8.839 -42.672 1.00 97.19 300 GLU A CA 1
ATOM 2346 C C . GLU A 1 300 ? 14.970 -9.678 -41.678 1.00 97.19 300 GLU A C 1
ATOM 2348 O O . GLU A 1 300 ? 14.588 -9.192 -40.616 1.00 97.19 300 GLU A O 1
ATOM 2353 N N . LEU A 1 301 ? 14.783 -10.973 -41.964 1.00 97.50 301 LEU A N 1
ATOM 2354 C CA . LEU A 1 301 ? 14.090 -11.895 -41.061 1.00 97.50 301 LEU A CA 1
ATOM 2355 C C . LEU A 1 301 ? 14.783 -12.039 -39.700 1.00 97.50 301 LEU A C 1
ATOM 2357 O O . LEU A 1 301 ? 14.107 -12.055 -38.669 1.00 97.50 301 LEU A O 1
ATOM 2361 N N . LEU A 1 302 ? 16.114 -12.176 -39.679 1.00 97.06 302 LEU A N 1
ATOM 2362 C CA . LEU A 1 302 ? 16.871 -12.255 -38.428 1.00 97.06 302 LEU A CA 1
ATOM 2363 C C . LEU A 1 302 ? 16.870 -10.918 -37.685 1.00 97.06 302 LEU A C 1
ATOM 2365 O O . LEU A 1 302 ? 16.727 -10.919 -36.466 1.00 97.06 302 LEU A O 1
ATOM 2369 N N . GLN A 1 303 ? 16.963 -9.797 -38.400 1.00 95.88 303 GLN A N 1
ATOM 2370 C CA . GLN A 1 303 ? 16.944 -8.459 -37.818 1.00 95.88 303 GLN A CA 1
ATOM 2371 C C . GLN A 1 303 ? 15.606 -8.165 -37.135 1.00 95.88 303 GLN A C 1
ATOM 2373 O O . GLN A 1 303 ? 15.589 -7.883 -35.939 1.00 95.88 303 GLN A O 1
ATOM 2378 N N . ARG A 1 304 ? 14.482 -8.370 -37.833 1.00 96.75 304 ARG A N 1
ATOM 2379 C CA . ARG A 1 304 ? 13.141 -8.218 -37.246 1.00 96.75 304 ARG A CA 1
ATOM 2380 C C . ARG A 1 304 ? 12.937 -9.137 -36.040 1.00 96.75 304 ARG A C 1
ATOM 2382 O O . ARG A 1 304 ? 12.270 -8.778 -35.074 1.00 96.75 304 ARG A O 1
ATOM 2389 N N . ARG A 1 305 ? 13.502 -10.350 -36.075 1.00 97.00 305 ARG A N 1
ATOM 2390 C CA . ARG A 1 305 ? 13.336 -11.322 -34.986 1.00 97.00 305 ARG A CA 1
ATOM 2391 C C . ARG A 1 305 ? 14.190 -11.009 -33.757 1.00 97.00 305 ARG A C 1
ATOM 2393 O O . ARG A 1 305 ? 13.701 -11.190 -32.645 1.00 97.00 305 ARG A O 1
ATOM 2400 N N . ILE A 1 306 ? 15.454 -10.645 -33.950 1.00 93.12 306 ILE A N 1
ATOM 2401 C CA . ILE A 1 306 ? 16.441 -10.502 -32.871 1.00 93.12 306 ILE A CA 1
ATOM 2402 C C . ILE A 1 306 ? 16.475 -9.064 -32.356 1.00 93.12 306 ILE A C 1
ATOM 2404 O O . ILE A 1 306 ? 16.456 -8.870 -31.146 1.00 93.12 306 ILE A O 1
ATOM 2408 N N . ILE A 1 307 ? 16.507 -8.078 -33.256 1.00 89.44 307 ILE A N 1
ATOM 2409 C CA . ILE A 1 307 ? 16.624 -6.659 -32.896 1.00 89.44 307 ILE A CA 1
ATOM 2410 C C . ILE A 1 307 ? 15.248 -6.088 -32.545 1.00 89.44 307 ILE A C 1
ATOM 2412 O O . ILE A 1 307 ? 15.080 -5.531 -31.464 1.00 89.44 307 ILE A O 1
ATOM 2416 N N . ASP A 1 308 ? 14.244 -6.299 -33.401 1.00 91.31 308 ASP A N 1
ATOM 2417 C CA . ASP A 1 308 ? 12.918 -5.685 -33.200 1.00 91.31 308 ASP A CA 1
ATOM 2418 C C . ASP A 1 308 ? 11.994 -6.526 -32.300 1.00 91.31 308 ASP A C 1
ATOM 2420 O O . ASP A 1 308 ? 10.896 -6.100 -31.942 1.00 91.31 308 ASP A O 1
ATOM 2424 N N . GLY A 1 309 ? 12.407 -7.748 -31.943 1.00 94.38 309 GLY A N 1
ATOM 2425 C CA . GLY A 1 309 ? 11.634 -8.650 -31.086 1.00 94.38 309 GLY A CA 1
ATOM 2426 C C . GLY A 1 309 ? 10.333 -9.176 -31.710 1.00 94.38 309 GLY A C 1
ATOM 2427 O O . GLY A 1 309 ? 9.479 -9.693 -30.983 1.00 94.38 309 GLY A O 1
ATOM 2428 N N . ALA A 1 310 ? 10.167 -9.086 -33.035 1.00 95.50 310 ALA A N 1
ATOM 2429 C CA . ALA A 1 310 ? 8.930 -9.453 -33.721 1.00 95.50 310 ALA A CA 1
ATOM 2430 C C . ALA A 1 310 ? 8.543 -10.923 -33.478 1.00 95.50 310 ALA A C 1
ATOM 2432 O O . ALA A 1 310 ? 9.375 -11.846 -33.483 1.00 95.50 310 ALA A O 1
ATOM 2433 N N . GLY A 1 311 ? 7.249 -11.166 -33.263 1.00 95.62 311 GLY A N 1
ATOM 2434 C CA . GLY A 1 311 ? 6.721 -12.503 -32.999 1.00 95.62 311 GLY A CA 1
ATOM 2435 C C . GLY A 1 311 ? 6.711 -13.389 -34.251 1.00 95.62 311 GLY A C 1
ATOM 2436 O O . GLY A 1 311 ? 6.504 -12.915 -35.362 1.00 95.62 311 GLY A O 1
ATOM 2437 N N . ILE A 1 312 ? 6.837 -14.715 -34.093 1.00 97.62 312 ILE A N 1
ATOM 2438 C CA . ILE A 1 312 ? 6.768 -15.664 -35.231 1.00 97.62 312 ILE A CA 1
ATOM 2439 C C . ILE A 1 312 ? 5.445 -15.520 -36.001 1.00 97.62 312 ILE A C 1
ATOM 2441 O O . ILE A 1 312 ? 5.425 -15.646 -37.220 1.00 97.62 312 ILE A O 1
ATOM 2445 N N . ARG A 1 313 ? 4.335 -15.259 -35.299 1.00 96.94 313 ARG A N 1
ATOM 2446 C CA . ARG A 1 313 ? 3.020 -15.077 -35.927 1.00 96.94 313 ARG A CA 1
ATOM 2447 C C . ARG A 1 313 ? 2.965 -13.813 -36.787 1.00 96.94 313 ARG A C 1
ATOM 2449 O O . ARG A 1 313 ? 2.481 -13.893 -37.908 1.00 96.94 313 ARG A O 1
ATOM 2456 N N . GLU A 1 314 ? 3.476 -12.698 -36.280 1.00 96.81 314 GLU A N 1
ATOM 2457 C CA . GLU A 1 314 ? 3.544 -11.415 -36.990 1.00 96.81 314 GLU A CA 1
ATOM 2458 C C . GLU A 1 314 ? 4.374 -11.552 -38.271 1.00 96.81 314 GLU A C 1
ATOM 2460 O O . GLU A 1 314 ? 3.849 -11.386 -39.369 1.00 96.81 314 GLU A O 1
ATOM 2465 N N . LEU A 1 315 ? 5.607 -12.050 -38.140 1.00 97.38 315 LEU A N 1
ATOM 2466 C CA . LEU A 1 315 ? 6.499 -12.310 -39.272 1.00 97.38 315 LEU A CA 1
ATOM 2467 C C . LEU A 1 315 ? 5.907 -13.295 -40.288 1.00 97.38 315 LEU A C 1
ATOM 2469 O O . LEU A 1 315 ? 6.179 -13.200 -41.483 1.00 97.38 315 LEU A O 1
ATOM 2473 N N . SER A 1 316 ? 5.106 -14.266 -39.834 1.00 97.75 316 SER A N 1
ATOM 2474 C CA . SER A 1 316 ? 4.478 -15.240 -40.733 1.00 97.75 316 SER A CA 1
ATOM 2475 C C . SER A 1 316 ? 3.410 -14.601 -41.621 1.00 97.75 316 SER A C 1
ATOM 2477 O O . SER A 1 316 ? 3.313 -14.954 -42.795 1.00 97.75 316 SER A O 1
ATOM 2479 N N . VAL A 1 317 ? 2.670 -13.624 -41.085 1.00 97.56 317 VAL A N 1
ATOM 2480 C CA . VAL A 1 317 ? 1.671 -12.852 -41.835 1.00 97.56 317 VAL A CA 1
ATOM 2481 C C . VAL A 1 317 ? 2.367 -11.921 -42.824 1.00 97.56 317 VAL A C 1
ATOM 2483 O O . VAL A 1 317 ? 2.043 -11.959 -44.006 1.00 97.56 317 VAL A O 1
ATOM 2486 N N . GLU A 1 318 ? 3.373 -11.168 -42.377 1.00 96.75 318 GLU A N 1
ATOM 2487 C CA . GLU A 1 318 ? 4.120 -10.222 -43.222 1.00 96.75 318 GLU A CA 1
ATOM 2488 C C . GLU A 1 318 ? 4.819 -10.900 -44.400 1.00 96.75 318 GLU A C 1
ATOM 2490 O O . GLU A 1 318 ? 4.781 -10.415 -45.526 1.00 96.75 318 GLU A O 1
ATOM 2495 N N . CYS A 1 319 ? 5.433 -12.059 -44.158 1.00 96.12 319 CYS A N 1
ATOM 2496 C CA . CYS A 1 319 ? 6.158 -12.787 -45.195 1.00 96.12 319 CYS A CA 1
ATOM 2497 C C . CYS A 1 319 ? 5.257 -13.673 -46.070 1.00 96.12 319 CYS A C 1
ATOM 2499 O O . CYS A 1 319 ? 5.773 -14.328 -46.981 1.00 96.12 319 CYS A O 1
ATOM 2501 N N . GLY A 1 320 ? 3.959 -13.787 -45.763 1.00 97.06 320 GLY A N 1
ATOM 2502 C CA . GLY A 1 320 ? 3.052 -14.718 -46.441 1.00 97.06 320 GLY A CA 1
ATOM 2503 C C . GLY A 1 320 ? 3.486 -16.185 -46.310 1.00 97.06 320 GLY A C 1
ATOM 2504 O O . GLY A 1 320 ? 3.437 -16.948 -47.275 1.00 97.06 320 GLY A O 1
ATOM 2505 N N . LEU A 1 321 ? 3.980 -16.596 -45.137 1.00 97.25 321 LEU A N 1
ATOM 2506 C CA . LEU A 1 321 ? 4.476 -17.953 -44.887 1.00 97.25 321 LEU A CA 1
ATOM 2507 C C . LEU A 1 321 ? 3.695 -18.625 -43.764 1.00 97.25 321 LEU A C 1
ATOM 2509 O O . LEU A 1 321 ? 3.319 -17.999 -42.782 1.00 97.25 321 LEU A O 1
ATOM 2513 N N . THR A 1 322 ? 3.561 -19.949 -43.825 1.00 98.06 322 THR A N 1
ATOM 2514 C CA . THR A 1 322 ? 3.144 -20.705 -42.640 1.00 98.06 322 THR A CA 1
ATOM 2515 C C . THR A 1 322 ? 4.220 -20.607 -41.554 1.00 98.06 322 THR A C 1
ATOM 2517 O O . THR A 1 322 ? 5.421 -20.580 -41.848 1.00 98.06 322 THR A O 1
ATOM 2520 N N . GLN A 1 323 ? 3.818 -20.608 -40.279 1.00 97.38 323 GLN A N 1
ATOM 2521 C CA . GLN A 1 323 ? 4.756 -20.505 -39.151 1.00 97.38 323 GLN A CA 1
ATOM 2522 C C . GLN A 1 323 ? 5.847 -21.589 -39.189 1.00 97.38 323 GLN A C 1
ATOM 2524 O O . GLN A 1 323 ? 7.006 -21.313 -38.887 1.00 97.38 323 GLN A O 1
ATOM 2529 N N . GLY A 1 324 ? 5.509 -22.811 -39.619 1.00 96.88 324 GLY A N 1
ATOM 2530 C CA . GLY A 1 324 ? 6.482 -23.894 -39.792 1.00 96.88 324 GLY A CA 1
ATOM 2531 C C . GLY A 1 324 ? 7.525 -23.598 -40.877 1.00 96.88 32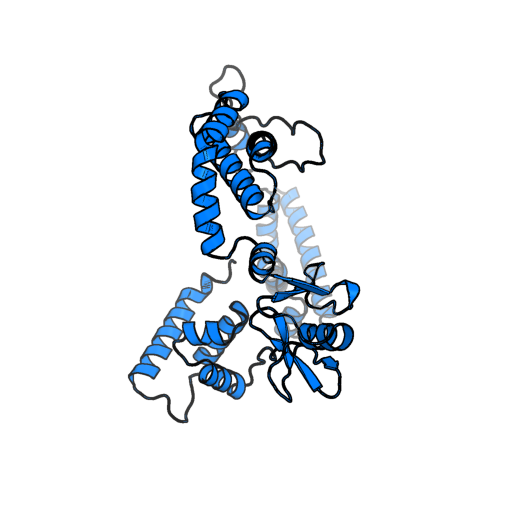4 GLY A C 1
ATOM 2532 O O . GLY A 1 324 ? 8.720 -23.815 -40.669 1.00 96.88 324 GLY A O 1
ATOM 2533 N N . LYS A 1 325 ? 7.107 -23.040 -42.023 1.00 97.44 325 LYS A N 1
ATOM 2534 C CA . LYS A 1 325 ? 8.023 -22.633 -43.102 1.00 97.44 325 LYS A CA 1
ATOM 2535 C C . LYS A 1 325 ? 8.914 -21.466 -42.669 1.00 97.44 325 LYS A C 1
ATOM 2537 O O . LYS A 1 325 ? 10.106 -21.483 -42.969 1.00 97.44 325 LYS A O 1
ATOM 2542 N N . LEU A 1 326 ? 8.370 -20.512 -41.912 1.00 97.88 326 LEU A N 1
ATOM 2543 C CA . LEU A 1 326 ? 9.132 -19.406 -41.334 1.00 97.88 326 LEU A CA 1
ATOM 2544 C C . LEU A 1 326 ? 10.187 -19.894 -40.327 1.00 97.88 326 LEU A C 1
ATOM 2546 O O . LEU A 1 326 ? 11.346 -19.505 -40.433 1.00 97.88 326 LEU A O 1
ATOM 2550 N N . ARG A 1 327 ? 9.826 -20.792 -39.399 1.00 97.38 327 ARG A N 1
ATOM 2551 C CA . ARG A 1 327 ? 10.776 -21.380 -38.434 1.00 97.38 327 ARG A CA 1
ATOM 2552 C C . ARG A 1 327 ? 11.941 -22.082 -39.130 1.00 97.38 327 ARG A C 1
ATOM 2554 O O . ARG A 1 327 ? 13.086 -21.863 -38.752 1.00 97.38 327 ARG A O 1
ATOM 2561 N N . ARG A 1 328 ? 11.666 -22.863 -40.183 1.00 97.62 328 ARG A N 1
ATOM 2562 C CA . ARG A 1 328 ? 12.716 -23.507 -40.994 1.00 97.62 328 ARG A CA 1
ATOM 2563 C C . ARG A 1 328 ? 13.639 -22.488 -41.666 1.00 97.62 328 ARG A C 1
ATOM 2565 O O . ARG A 1 328 ? 14.851 -22.683 -41.669 1.00 97.62 328 ARG A O 1
ATOM 2572 N N . ARG A 1 329 ? 13.090 -21.385 -42.191 1.00 97.81 329 ARG A N 1
ATOM 2573 C CA . ARG A 1 329 ? 13.894 -20.299 -42.779 1.00 97.81 329 ARG A CA 1
ATOM 2574 C C . ARG A 1 329 ? 14.767 -19.594 -41.743 1.00 97.81 329 ARG A C 1
ATOM 2576 O O . ARG A 1 329 ? 15.949 -19.414 -42.007 1.00 97.81 329 ARG A O 1
ATOM 2583 N N . LEU A 1 330 ? 14.223 -19.259 -40.571 1.00 97.38 330 LEU A N 1
ATOM 2584 C CA . LEU A 1 330 ? 14.987 -18.654 -39.473 1.00 97.38 330 LEU A CA 1
ATOM 2585 C C . LEU A 1 330 ? 16.106 -19.582 -38.984 1.00 97.38 330 LEU A C 1
ATOM 2587 O O . LEU A 1 330 ? 17.234 -19.133 -38.817 1.00 97.38 330 LEU A O 1
ATOM 2591 N N . ALA A 1 331 ? 15.825 -20.879 -38.820 1.00 95.75 331 ALA A N 1
ATOM 2592 C CA . ALA A 1 331 ? 16.831 -21.862 -38.420 1.00 95.75 331 ALA A CA 1
ATOM 2593 C C . ALA A 1 331 ? 17.959 -21.990 -39.459 1.00 95.75 331 ALA A C 1
ATOM 2595 O O . ALA A 1 331 ? 19.133 -21.981 -39.097 1.00 95.75 331 ALA A O 1
ATOM 2596 N N . SER A 1 332 ? 17.614 -22.046 -40.751 1.00 97.31 332 SER A N 1
ATOM 2597 C CA . SER A 1 332 ? 18.598 -22.081 -41.840 1.00 97.31 332 SER A CA 1
ATOM 2598 C C . SER A 1 332 ? 19.435 -20.797 -41.901 1.00 97.31 332 SER A C 1
ATOM 2600 O O . SER A 1 332 ? 20.656 -20.869 -42.026 1.00 97.31 332 SER A O 1
ATOM 2602 N N . ALA A 1 333 ? 18.806 -19.627 -41.754 1.00 97.06 333 ALA A N 1
ATOM 2603 C CA . ALA A 1 333 ? 19.496 -18.339 -41.716 1.00 97.06 333 ALA A CA 1
ATOM 2604 C C . ALA A 1 333 ? 20.454 -18.236 -40.518 1.00 97.06 333 ALA A C 1
ATOM 2606 O O . ALA A 1 333 ? 21.602 -17.841 -40.694 1.00 97.06 333 ALA A O 1
ATOM 2607 N N . ALA A 1 334 ? 20.018 -18.657 -39.328 1.00 96.31 334 ALA A N 1
ATOM 2608 C CA . ALA A 1 334 ? 20.847 -18.672 -38.125 1.00 96.31 334 ALA A CA 1
ATOM 2609 C C . ALA A 1 334 ? 22.030 -19.648 -38.242 1.00 96.31 334 ALA A C 1
ATOM 2611 O O . ALA A 1 334 ? 23.136 -19.326 -37.817 1.00 96.31 334 ALA A O 1
ATOM 2612 N N . ALA A 1 335 ? 21.829 -20.826 -38.845 1.00 96.12 335 ALA A N 1
ATOM 2613 C CA . ALA A 1 335 ? 22.912 -21.774 -39.096 1.00 96.12 335 ALA A CA 1
ATOM 2614 C C . ALA A 1 335 ? 23.972 -21.197 -40.050 1.00 96.12 335 ALA A C 1
ATOM 2616 O O . ALA A 1 335 ? 25.162 -21.305 -39.764 1.00 96.12 335 ALA A O 1
ATOM 2617 N N . LYS A 1 336 ? 23.545 -20.528 -41.131 1.00 97.50 336 LYS A N 1
ATOM 2618 C CA . LYS A 1 336 ? 24.457 -19.833 -42.054 1.00 97.50 336 LYS A CA 1
ATOM 2619 C C . LYS A 1 336 ? 25.216 -18.704 -41.364 1.00 97.50 336 LYS A C 1
ATOM 2621 O O . LYS A 1 336 ? 26.429 -18.630 -41.507 1.00 97.50 336 LYS A O 1
ATOM 2626 N N . LEU A 1 337 ? 24.520 -17.880 -40.578 1.00 96.69 337 LEU A N 1
ATOM 2627 C CA . LEU A 1 337 ? 25.144 -16.790 -39.831 1.00 96.69 337 LEU A CA 1
ATOM 2628 C C . LEU A 1 337 ? 26.225 -17.316 -38.878 1.00 96.69 337 LEU A C 1
ATOM 2630 O O . LEU A 1 337 ? 27.332 -16.798 -38.892 1.00 96.69 337 LEU A O 1
ATOM 2634 N N . ARG A 1 338 ? 25.950 -18.389 -38.123 1.00 96.06 338 ARG A N 1
ATOM 2635 C CA . ARG A 1 338 ? 26.956 -19.020 -37.248 1.00 96.06 338 ARG A CA 1
ATOM 2636 C C . ARG A 1 338 ? 28.186 -19.503 -38.012 1.00 96.06 338 ARG A C 1
ATOM 2638 O O . ARG A 1 338 ? 29.299 -19.274 -37.561 1.00 96.06 338 ARG A O 1
ATOM 2645 N N . HIS A 1 339 ? 27.993 -20.148 -39.162 1.00 97.12 339 HIS A N 1
ATOM 2646 C CA 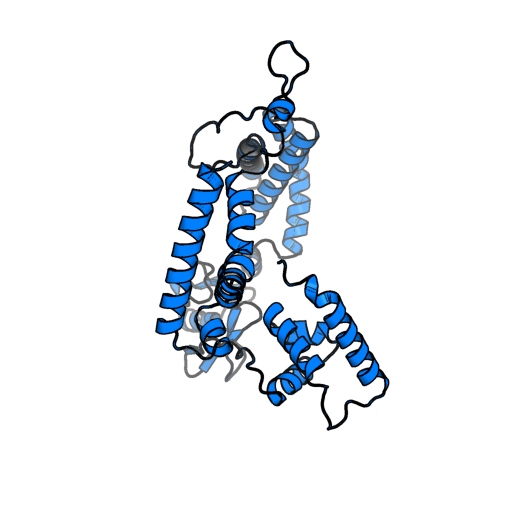. HIS A 1 339 ? 29.114 -20.604 -39.983 1.00 97.12 339 HIS A CA 1
ATOM 2647 C C . HIS A 1 339 ? 29.986 -19.433 -40.461 1.00 97.12 339 HIS A C 1
ATOM 2649 O O . HIS A 1 339 ? 31.206 -19.506 -40.369 1.00 97.12 339 HIS A O 1
ATOM 2655 N N . MET A 1 340 ? 29.361 -18.336 -40.895 1.00 97.25 340 MET A N 1
ATOM 2656 C CA . MET A 1 340 ? 30.064 -17.131 -41.347 1.00 97.25 340 MET A CA 1
ATOM 2657 C C . MET A 1 340 ? 30.790 -16.413 -40.205 1.00 97.25 340 MET A C 1
ATOM 2659 O O . MET A 1 340 ? 31.911 -15.964 -40.399 1.00 97.25 340 MET A O 1
ATOM 2663 N N . VAL A 1 341 ? 30.191 -16.340 -39.012 1.00 95.19 341 VAL A N 1
ATOM 2664 C CA . VAL A 1 341 ? 30.856 -15.781 -37.822 1.00 95.19 341 VAL A CA 1
ATOM 2665 C C . VAL A 1 341 ? 32.097 -16.586 -37.469 1.00 95.19 341 VAL A C 1
ATOM 2667 O O . VAL A 1 341 ? 33.148 -16.002 -37.250 1.00 95.19 341 VAL A O 1
ATOM 2670 N N . ASN A 1 342 ? 32.007 -17.917 -37.475 1.00 92.19 342 ASN A N 1
ATOM 2671 C CA . ASN A 1 342 ? 33.166 -18.757 -37.182 1.00 92.19 342 ASN A CA 1
ATOM 2672 C C . ASN A 1 342 ? 34.292 -18.557 -38.208 1.00 92.19 342 ASN A C 1
ATOM 2674 O O . ASN A 1 342 ? 35.450 -18.522 -37.816 1.00 92.19 342 ASN A O 1
ATOM 2678 N N . GLN A 1 343 ? 33.964 -18.378 -39.494 1.00 95.94 343 GLN A N 1
ATOM 2679 C CA . GLN A 1 343 ? 34.957 -18.055 -40.526 1.00 95.94 343 GLN A CA 1
ATOM 2680 C C . GLN A 1 343 ? 35.612 -16.688 -40.299 1.00 95.94 343 GLN A C 1
ATOM 2682 O O . GLN A 1 343 ? 36.819 -16.567 -40.444 1.00 95.94 343 GLN A O 1
ATOM 2687 N N . GLU A 1 344 ? 34.836 -15.668 -39.928 1.00 95.06 344 GLU A N 1
ATOM 2688 C CA . GLU A 1 344 ? 35.363 -14.328 -39.636 1.00 95.06 344 GLU A CA 1
ATOM 2689 C C . GLU A 1 344 ? 36.257 -14.309 -38.393 1.00 95.06 344 GLU A C 1
ATOM 2691 O O . GLU A 1 344 ? 37.274 -13.631 -38.405 1.00 95.06 344 GLU A O 1
ATOM 2696 N N . VAL A 1 345 ? 35.906 -15.076 -37.356 1.00 90.62 345 VAL A N 1
ATOM 2697 C CA . VAL A 1 345 ? 36.703 -15.212 -36.123 1.00 90.62 345 VAL A CA 1
ATOM 2698 C C . VAL A 1 345 ? 37.954 -16.071 -36.338 1.00 90.62 345 VAL A C 1
ATOM 2700 O O . VAL A 1 345 ? 38.906 -15.947 -35.591 1.00 90.62 345 VAL A O 1
ATOM 2703 N N . SER A 1 346 ? 37.967 -16.973 -37.324 1.00 91.38 346 SER A N 1
ATOM 2704 C CA . SER A 1 346 ? 39.176 -17.747 -37.661 1.00 91.38 346 SER A CA 1
ATOM 2705 C C . SER A 1 346 ? 40.139 -17.007 -38.598 1.00 91.38 346 SER A C 1
ATOM 2707 O O . SER A 1 346 ? 41.262 -17.467 -38.772 1.00 91.38 346 SER A O 1
ATOM 2709 N N . ASN A 1 347 ? 39.691 -15.920 -39.237 1.00 89.94 347 ASN A N 1
ATOM 2710 C CA . ASN A 1 347 ? 40.467 -15.168 -40.230 1.00 89.94 347 ASN A CA 1
ATOM 2711 C C . ASN A 1 347 ? 40.983 -13.811 -39.723 1.00 89.94 347 ASN A C 1
ATOM 2713 O O . ASN A 1 347 ? 41.838 -13.227 -40.388 1.00 89.94 347 ASN A O 1
ATOM 2717 N N . GLY A 1 348 ? 40.406 -13.284 -38.641 1.00 82.75 348 GLY A N 1
ATOM 2718 C CA . GLY A 1 348 ? 40.951 -12.161 -37.874 1.00 82.75 348 GLY A CA 1
ATOM 2719 C C . GLY A 1 348 ? 41.758 -12.718 -36.721 1.00 82.75 348 GLY A C 1
ATOM 2720 O O . GLY A 1 348 ? 42.866 -12.189 -36.507 1.00 82.75 348 GLY A O 1
#

Radius of gyration: 33.68 Å; Cα contacts (8 Å, |Δi|>4): 287; chains: 1; bounding box: 86×50×84 Å

Nearest PDB structures (foldseek):
  6dvb-assembly1_F  TM=5.966E-01  e=1.247E-04  Mycobacterium tuberculosis H37Rv
  3hug-assembly6_K  TM=9.347E-01  e=5.041E-02  Mycobacterium tuberculosis H37Rv
  3hug-assembly1_C  TM=8.805E-01  e=5.581E-02  Mycobacterium tuberculosis H37Rv
  3hug-assembly6_A  TM=8.712E-01  e=4.553E-02  Mycobacterium tuberculosis H37Rv
  6in7-assembly1_B  TM=3.637E-01  e=9.539E-04  Pseudomonas aeruginosa PAO1

Foldseek 3Di:
DVVPVVCVVVVVVLLVQLVVCVVVVVPDPPADDPSNLVVLVVVCVVVVDLCVSCVVSVHHSVVNCCRNVVVVHDRPDDPFADWDADPNWTWGQDPPPRFTFTDPDPRDTPLLVLQCVVVNDQDPQKDKDFQVNDRVDSPNVRIDIDGVVVVVLVVFCPPPVSVVVLVVVLVVCLVVLLCLLCVPPVVDPPVLSVVLSVQLSVQLSRVSSNDDPDPPVCSNVVSNVRSNVSSVVVVVQVVDPDGDPPVPPDDDPDDDDQCDDDPPDNDGVVNVVPPDPPPPPLLVVLLVVLLVPQPPVLSVLCCCCPVVVDDLVRVCVVVVHDSVVSVVSNVVSVVSSVVSSVVSVVVD